Protein AF-A0A2U3N1U0-F1 (afdb_monomer_lite)

Secondary structure (DSSP, 8-state):
--------------------------PPPTTTEEEEEEEEE-TTS-EEEEEEEEEE-STTEEEEPTT-S-HHHHHHHHHHHHHTT-EE-TTSS--EEETTSSS---EE-HHHHHHT--TTPPPEEEEETTEEEEEEE-TT--EEEEEEEEEE-TTS-EEEEEEEEEEEETTEEEE-TT---THHHHHHHHH-TT---HHHHHSS--EEETT-S---------

Structure (mmCIF, N/CA/C/O backbone):
data_AF-A0A2U3N1U0-F1
#
_entry.id   AF-A0A2U3N1U0-F1
#
loop_
_atom_site.group_PDB
_atom_site.id
_atom_site.type_symbol
_atom_site.label_atom_id
_atom_site.label_alt_id
_atom_site.label_comp_id
_atom_site.label_asym_id
_atom_site.label_entity_id
_atom_site.label_seq_id
_atom_site.pdbx_PDB_ins_code
_atom_site.Cartn_x
_atom_site.Cartn_y
_atom_site.Cartn_z
_atom_site.occupancy
_atom_site.B_iso_or_equiv
_atom_site.auth_seq_id
_atom_site.auth_comp_id
_atom_site.auth_asym_id
_atom_site.auth_atom_id
_atom_site.pdbx_PDB_model_num
ATOM 1 N N . MET A 1 1 ? 33.372 69.839 -21.873 1.00 40.06 1 MET A N 1
ATOM 2 C CA . MET A 1 1 ? 31.932 69.514 -21.781 1.00 40.06 1 MET A CA 1
ATOM 3 C C . MET A 1 1 ? 31.771 68.039 -22.121 1.00 40.06 1 MET A C 1
ATOM 5 O O . MET A 1 1 ? 32.012 67.670 -23.260 1.00 40.06 1 MET A O 1
ATOM 9 N N . LYS A 1 2 ? 31.517 67.179 -21.126 1.00 39.03 2 LYS A N 1
ATOM 10 C CA . LYS A 1 2 ? 31.272 65.741 -21.329 1.00 39.03 2 LYS A CA 1
ATOM 11 C C . LYS A 1 2 ? 29.761 65.518 -21.275 1.00 39.03 2 LYS A C 1
ATOM 13 O O . LYS A 1 2 ? 29.158 65.777 -20.239 1.00 39.03 2 LYS A O 1
ATOM 18 N N . ASN A 1 3 ? 29.175 65.079 -22.386 1.00 40.97 3 ASN A N 1
ATOM 19 C CA . ASN A 1 3 ? 27.763 64.714 -22.460 1.00 40.97 3 ASN A CA 1
ATOM 20 C C . ASN A 1 3 ? 27.561 63.357 -21.781 1.00 40.97 3 ASN A C 1
ATOM 22 O O . ASN A 1 3 ? 28.141 62.354 -22.192 1.00 40.97 3 ASN A O 1
ATOM 26 N N . MET A 1 4 ? 26.752 63.350 -20.726 1.00 41.25 4 MET A N 1
ATOM 27 C CA . MET A 1 4 ? 26.326 62.158 -20.005 1.00 41.25 4 MET A CA 1
ATOM 28 C C . MET A 1 4 ? 25.012 61.683 -20.641 1.00 41.25 4 MET A C 1
ATOM 30 O O . MET A 1 4 ? 23.983 62.336 -20.494 1.00 41.25 4 MET A O 1
ATOM 34 N N . PHE A 1 5 ? 25.049 60.581 -21.392 1.00 43.03 5 PHE A N 1
ATOM 35 C CA . PHE A 1 5 ? 23.839 59.911 -21.870 1.00 43.03 5 PHE A CA 1
ATOM 36 C C . PHE A 1 5 ? 23.308 59.011 -20.751 1.00 43.03 5 PHE A C 1
ATOM 38 O O . PHE A 1 5 ? 23.911 57.990 -20.428 1.00 43.03 5 PHE A O 1
ATOM 45 N N . PHE A 1 6 ? 22.186 59.401 -20.149 1.00 41.59 6 PHE A N 1
ATOM 46 C CA . PHE A 1 6 ? 21.393 58.533 -19.283 1.00 41.59 6 PHE A CA 1
ATOM 47 C C . PHE A 1 6 ? 20.443 57.714 -20.161 1.00 41.59 6 PHE A C 1
ATOM 49 O O . PHE A 1 6 ? 19.529 58.263 -20.770 1.00 41.59 6 PHE A O 1
ATOM 56 N N . ILE A 1 7 ? 20.662 56.402 -20.230 1.00 48.31 7 ILE A N 1
ATOM 57 C CA . ILE A 1 7 ? 19.693 55.451 -20.782 1.00 48.31 7 ILE A CA 1
ATOM 58 C C . ILE A 1 7 ? 18.872 54.933 -19.595 1.00 48.31 7 ILE A C 1
ATOM 60 O O . ILE A 1 7 ? 19.462 54.344 -18.686 1.00 48.31 7 ILE A O 1
ATOM 64 N N . PRO A 1 8 ? 17.545 55.141 -19.542 1.00 47.81 8 PRO A N 1
ATOM 65 C CA . PRO A 1 8 ? 16.735 54.538 -18.499 1.00 47.81 8 PRO A CA 1
ATOM 66 C C . PRO A 1 8 ? 16.584 53.041 -18.791 1.00 47.81 8 PRO A C 1
ATOM 68 O O . PRO A 1 8 ? 16.018 52.635 -19.806 1.00 47.81 8 PRO A O 1
ATOM 71 N N . LEU A 1 9 ? 17.114 52.218 -17.889 1.00 43.31 9 LEU A N 1
ATOM 72 C CA . LEU A 1 9 ? 16.912 50.776 -17.877 1.00 43.31 9 LEU A CA 1
ATOM 73 C C . LEU A 1 9 ? 15.473 50.503 -17.407 1.00 43.31 9 LEU A C 1
ATOM 75 O O . LEU A 1 9 ? 15.171 50.598 -16.218 1.00 43.31 9 LEU A O 1
ATOM 79 N N . ILE A 1 10 ? 14.567 50.211 -18.342 1.00 47.94 10 ILE A N 1
ATOM 80 C CA . ILE A 1 10 ? 13.202 49.777 -18.022 1.00 47.94 10 ILE A CA 1
ATOM 81 C C . ILE A 1 10 ? 13.290 48.347 -17.482 1.00 47.94 10 ILE A C 1
ATOM 83 O O . ILE A 1 10 ? 13.467 47.387 -18.230 1.00 47.94 10 ILE A O 1
ATOM 87 N N . LEU A 1 11 ? 13.196 48.218 -16.161 1.00 42.88 11 LEU A N 1
ATOM 88 C CA . LEU A 1 11 ? 13.134 46.942 -15.460 1.00 42.88 11 LEU A CA 1
ATOM 89 C C . LEU A 1 11 ? 11.718 46.357 -15.631 1.00 42.88 11 LEU A C 1
ATOM 91 O O . LEU A 1 11 ? 10.805 46.692 -14.879 1.00 42.88 11 LEU A O 1
ATOM 95 N N . MET A 1 12 ? 11.504 45.511 -16.643 1.00 41.69 12 MET A N 1
ATOM 96 C CA . MET A 1 12 ? 10.283 44.701 -16.731 1.00 41.69 12 MET A CA 1
ATOM 97 C C . MET A 1 12 ? 10.378 43.542 -15.736 1.00 41.69 12 MET A C 1
ATOM 99 O O . MET A 1 12 ? 11.021 42.527 -15.999 1.00 41.69 12 MET A O 1
ATOM 103 N N . ILE A 1 13 ? 9.734 43.697 -14.582 1.00 45.19 13 ILE A N 1
ATOM 104 C CA . ILE A 1 13 ? 9.535 42.614 -13.619 1.00 45.19 13 ILE A CA 1
ATOM 105 C C . ILE A 1 13 ? 8.340 41.791 -14.113 1.00 45.19 13 ILE A C 1
ATOM 107 O O . ILE A 1 13 ? 7.190 42.122 -13.839 1.00 45.19 13 ILE A O 1
ATOM 111 N N . TYR A 1 14 ? 8.604 40.727 -14.872 1.00 42.78 14 TYR A N 1
ATOM 112 C CA . TYR A 1 14 ? 7.594 39.708 -15.150 1.00 42.78 14 TYR A CA 1
ATOM 113 C C . TYR A 1 14 ? 7.455 38.819 -13.914 1.00 42.78 14 TYR A C 1
ATOM 115 O O . TYR A 1 14 ? 8.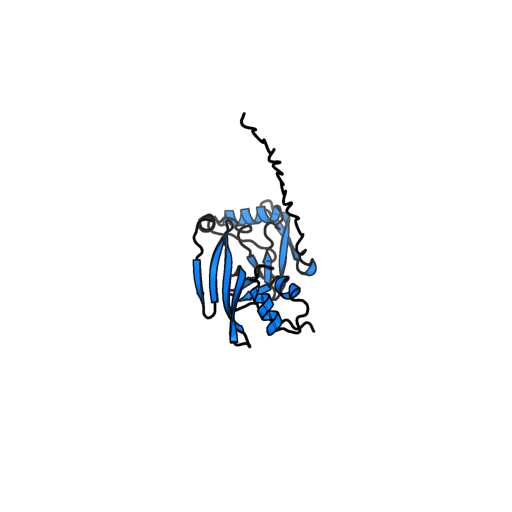226 37.883 -13.713 1.00 42.78 14 TYR A O 1
ATOM 123 N N . THR A 1 15 ? 6.473 39.105 -13.062 1.00 44.47 15 THR A N 1
ATOM 124 C CA . THR A 1 15 ? 6.011 38.134 -12.068 1.00 44.47 15 THR A CA 1
ATOM 125 C C . THR A 1 15 ? 5.155 37.101 -12.786 1.00 44.47 15 THR A C 1
ATOM 127 O O . THR A 1 15 ? 3.954 37.292 -12.968 1.00 44.47 15 THR A O 1
ATOM 130 N N . THR A 1 16 ? 5.763 36.003 -13.222 1.00 46.84 16 THR A N 1
ATOM 131 C CA . THR A 1 16 ? 5.007 34.807 -13.590 1.00 46.84 16 THR A CA 1
ATOM 132 C C . THR A 1 16 ? 4.502 34.170 -12.301 1.00 46.84 16 THR A C 1
ATOM 134 O O . THR A 1 16 ? 5.207 33.391 -11.661 1.00 46.84 16 THR A O 1
ATOM 137 N N . THR A 1 17 ? 3.294 34.530 -11.875 1.00 45.78 17 THR A N 1
ATOM 138 C CA . THR A 1 17 ? 2.556 33.736 -10.895 1.00 45.78 17 THR A CA 1
ATOM 139 C C . THR A 1 17 ? 2.165 32.435 -11.583 1.00 45.78 17 THR A C 1
ATOM 141 O O . THR A 1 17 ? 1.194 32.383 -12.336 1.00 45.78 17 THR A O 1
ATOM 144 N N . THR A 1 18 ? 2.957 31.386 -11.381 1.00 36.38 18 THR A N 1
ATOM 145 C CA . THR A 1 18 ? 2.571 30.026 -11.742 1.00 36.38 18 THR A CA 1
ATOM 146 C C . THR A 1 18 ? 1.404 29.624 -10.848 1.00 36.38 18 THR A C 1
ATOM 148 O O . THR A 1 18 ? 1.575 29.260 -9.687 1.00 36.38 18 THR A O 1
ATOM 151 N N . HIS A 1 19 ? 0.187 29.742 -11.370 1.00 34.84 19 HIS A N 1
ATOM 152 C CA . HIS A 1 19 ? -0.965 29.095 -10.764 1.00 34.84 19 HIS A CA 1
ATOM 153 C C . HIS A 1 19 ? -0.819 27.594 -11.002 1.00 34.84 19 HIS A C 1
ATOM 155 O O . HIS A 1 19 ? -0.817 27.141 -12.145 1.00 34.84 19 HIS A O 1
ATOM 161 N N . ALA A 1 20 ? -0.644 26.831 -9.923 1.00 33.19 20 ALA A N 1
ATOM 162 C CA . ALA A 1 20 ? -0.855 25.396 -9.972 1.00 33.19 20 ALA A CA 1
ATOM 163 C C . ALA A 1 20 ? -2.340 25.182 -10.284 1.00 33.19 20 ALA A C 1
ATOM 165 O O . ALA A 1 20 ? -3.207 25.551 -9.493 1.00 33.19 20 ALA A O 1
ATOM 166 N N . ILE A 1 21 ? -2.629 24.686 -11.482 1.00 36.06 21 ILE A N 1
ATOM 167 C CA . ILE A 1 21 ? -3.952 24.179 -11.821 1.00 36.06 21 ILE A CA 1
ATOM 168 C C . ILE A 1 21 ? -4.000 22.780 -11.218 1.00 36.06 21 ILE A C 1
ATOM 170 O O . ILE A 1 21 ? -3.218 21.917 -11.615 1.00 36.06 21 ILE A O 1
ATOM 174 N N . ASP A 1 22 ? -4.885 22.571 -10.245 1.00 31.09 22 ASP A N 1
ATOM 175 C CA . ASP A 1 22 ? -5.222 21.232 -9.768 1.00 31.09 22 ASP A CA 1
ATOM 176 C C . ASP A 1 22 ? -5.957 20.502 -10.901 1.00 31.09 22 ASP A C 1
ATOM 178 O O . ASP A 1 22 ? -7.186 20.534 -11.004 1.00 31.09 22 ASP A O 1
ATOM 182 N N . GLU A 1 23 ? -5.208 19.864 -11.802 1.00 31.08 23 GLU A N 1
ATOM 183 C CA . GLU A 1 23 ? -5.792 18.856 -12.677 1.00 31.08 23 GLU A CA 1
ATOM 184 C C . GLU A 1 23 ? -6.311 17.731 -11.788 1.00 31.08 23 GLU A C 1
ATOM 186 O O . GLU A 1 23 ? -5.562 17.046 -11.088 1.00 31.08 23 GLU A O 1
ATOM 191 N N . SER A 1 24 ? -7.630 17.557 -11.790 1.00 33.88 24 SER A N 1
ATOM 192 C CA . SER A 1 24 ? -8.299 16.467 -11.093 1.00 33.88 24 SER A CA 1
ATOM 193 C C . SER A 1 24 ? -7.972 15.169 -11.835 1.00 33.88 24 SER A C 1
ATOM 195 O O . SER A 1 24 ? -8.719 14.707 -12.695 1.00 33.88 24 SER A O 1
ATOM 197 N N . LEU A 1 25 ? -6.801 14.601 -11.559 1.00 37.56 25 LEU A N 1
ATOM 198 C CA . LEU A 1 25 ? -6.369 13.350 -12.162 1.00 37.56 25 LEU A CA 1
ATOM 199 C C . LEU A 1 25 ? -7.203 12.199 -11.589 1.00 37.56 25 LEU A C 1
ATOM 201 O O . LEU A 1 25 ? -7.120 11.884 -10.407 1.00 37.56 25 LEU A O 1
ATOM 205 N N . MET A 1 26 ? -8.002 11.600 -12.477 1.00 41.34 26 MET A N 1
ATOM 206 C CA . MET A 1 26 ? -8.746 10.346 -12.327 1.00 41.34 26 MET A CA 1
ATOM 207 C C . MET A 1 26 ? -9.567 10.210 -11.034 1.00 41.34 26 MET A C 1
ATOM 209 O O . MET A 1 26 ? -9.093 9.749 -9.997 1.00 41.34 26 MET A O 1
ATOM 213 N N . GLN A 1 27 ? -10.872 10.485 -11.137 1.00 44.31 27 GLN A N 1
ATOM 214 C CA . GLN A 1 27 ? -11.828 9.873 -10.217 1.00 44.31 27 GLN A CA 1
ATOM 215 C C . GLN A 1 27 ? -11.671 8.356 -10.321 1.00 44.31 27 GLN A C 1
ATOM 217 O O . GLN A 1 27 ? -11.798 7.785 -11.405 1.00 44.31 27 GLN A O 1
ATOM 222 N N . ILE A 1 28 ? -11.361 7.716 -9.194 1.00 53.97 28 ILE A N 1
ATOM 223 C CA . ILE A 1 28 ? -11.395 6.262 -9.092 1.00 53.97 28 ILE A CA 1
ATOM 224 C C . ILE A 1 28 ? -12.799 5.832 -9.529 1.00 53.97 28 ILE A C 1
ATOM 226 O O . ILE A 1 28 ? -13.762 6.289 -8.913 1.00 53.97 28 ILE A O 1
ATOM 230 N N . PRO A 1 29 ? -12.927 4.986 -10.562 1.00 56.69 29 PRO A N 1
ATOM 231 C CA . PRO A 1 29 ? -14.219 4.490 -11.004 1.00 56.69 29 PRO A CA 1
ATOM 232 C C . PRO A 1 29 ? -15.039 3.958 -9.821 1.00 56.69 29 PRO A C 1
ATOM 234 O O . PRO A 1 29 ? -14.542 3.144 -9.039 1.00 56.69 29 PRO A O 1
ATOM 237 N N . ASP A 1 30 ? -16.289 4.407 -9.679 1.00 58.94 30 ASP A N 1
ATOM 238 C CA . ASP A 1 30 ? -17.141 4.053 -8.531 1.00 58.94 30 ASP A CA 1
ATOM 239 C C . ASP A 1 30 ? -17.323 2.535 -8.372 1.00 58.94 30 ASP A C 1
ATOM 241 O O . ASP A 1 30 ? -17.502 2.039 -7.265 1.00 58.94 30 ASP A O 1
ATOM 245 N N . ASN A 1 31 ? -17.203 1.773 -9.463 1.00 61.34 31 ASN A N 1
ATOM 246 C CA . ASN A 1 31 ? -17.260 0.310 -9.458 1.00 61.34 31 ASN A CA 1
ATOM 247 C C . ASN A 1 31 ? -16.054 -0.366 -8.774 1.00 61.34 31 ASN A C 1
ATOM 249 O O . ASN A 1 31 ? -16.143 -1.539 -8.410 1.00 61.34 31 ASN A O 1
ATOM 253 N N . LEU A 1 32 ? -14.935 0.341 -8.599 1.00 73.19 32 LEU A N 1
ATOM 254 C CA . LEU A 1 32 ? -13.764 -0.143 -7.864 1.00 73.19 32 LEU A CA 1
ATOM 255 C C . LEU A 1 32 ? -13.833 0.221 -6.383 1.00 73.19 32 LEU A C 1
ATOM 257 O O . LEU A 1 32 ? -13.178 -0.432 -5.570 1.00 73.19 32 LEU A O 1
ATOM 261 N N . LYS A 1 33 ? -14.620 1.235 -6.016 1.00 82.56 33 LYS A N 1
ATOM 262 C CA . LYS A 1 33 ? -14.778 1.679 -4.634 1.00 82.56 33 LYS A CA 1
ATOM 263 C C . LYS A 1 33 ? -15.886 0.883 -3.950 1.00 82.56 33 LYS A C 1
ATOM 265 O O . LYS A 1 33 ? -17.019 0.819 -4.408 1.00 82.56 33 LYS A O 1
ATOM 270 N N . LEU A 1 34 ? -15.565 0.304 -2.804 1.00 87.00 34 LEU A N 1
ATOM 271 C CA . LEU A 1 34 ? -16.485 -0.496 -2.012 1.00 87.00 34 LEU A CA 1
ATOM 272 C C . LEU A 1 34 ? -16.591 0.084 -0.604 1.00 87.00 34 LEU A C 1
ATOM 274 O O . LEU A 1 34 ? -15.593 0.204 0.105 1.00 87.00 34 LEU A O 1
ATOM 278 N N . GLU A 1 35 ? -17.807 0.431 -0.187 1.00 90.88 35 GLU A N 1
ATOM 279 C CA . GLU A 1 35 ? -18.097 0.776 1.204 1.00 90.88 35 GLU A CA 1
ATOM 280 C C . GLU A 1 35 ? -18.439 -0.494 1.981 1.00 90.88 35 GLU A C 1
ATOM 282 O O . GLU A 1 35 ? -19.375 -1.217 1.632 1.00 90.88 35 GLU A O 1
ATOM 287 N N . LYS A 1 36 ? -17.705 -0.766 3.061 1.00 89.62 36 LYS A N 1
ATOM 288 C CA . LYS A 1 36 ? -18.106 -1.789 4.027 1.00 89.62 36 LYS A CA 1
ATOM 289 C C . LYS A 1 36 ? -18.783 -1.139 5.208 1.00 89.62 36 LYS A C 1
ATOM 291 O O . LYS A 1 36 ? -18.214 -0.260 5.846 1.00 89.62 36 LYS A O 1
ATOM 296 N N . ILE A 1 37 ? -19.979 -1.626 5.512 1.00 90.56 37 ILE A N 1
ATOM 297 C CA . ILE A 1 37 ? -20.805 -1.173 6.623 1.00 90.56 37 ILE A CA 1
ATOM 298 C C . ILE A 1 37 ? -20.952 -2.323 7.618 1.00 90.56 37 ILE A C 1
ATOM 300 O O . ILE A 1 37 ? -21.333 -3.434 7.244 1.00 90.56 37 ILE A O 1
ATOM 304 N N . ALA A 1 38 ? -20.720 -2.049 8.898 1.00 89.44 38 ALA A N 1
ATOM 305 C CA . ALA A 1 38 ? -20.990 -2.988 9.979 1.00 89.44 38 ALA A CA 1
ATOM 306 C C . ALA A 1 38 ? -21.825 -2.327 11.079 1.00 89.44 38 ALA A C 1
ATOM 308 O O . ALA A 1 38 ? -21.728 -1.128 11.322 1.00 89.44 38 ALA A O 1
ATOM 309 N N . ILE A 1 39 ? -22.649 -3.125 11.758 1.00 91.62 39 ILE A N 1
ATOM 310 C CA . ILE A 1 39 ? -23.356 -2.704 12.968 1.00 91.62 39 ILE A CA 1
ATOM 311 C C . ILE A 1 39 ? -22.682 -3.403 14.141 1.00 91.62 39 ILE A C 1
ATOM 313 O O . ILE A 1 39 ? -22.728 -4.630 14.253 1.00 91.62 39 ILE A O 1
ATOM 317 N N . ILE A 1 40 ? -22.046 -2.618 14.998 1.00 88.62 40 ILE A N 1
ATOM 318 C CA . ILE A 1 40 ? -21.314 -3.083 16.176 1.00 88.62 40 ILE A CA 1
ATOM 319 C C . ILE A 1 40 ? -22.050 -2.668 17.448 1.00 88.62 40 ILE A C 1
ATOM 321 O O . ILE A 1 40 ? -22.870 -1.753 17.424 1.00 88.62 40 ILE A O 1
ATOM 325 N N . LYS A 1 41 ? -21.758 -3.327 18.572 1.00 88.19 41 LYS A N 1
ATOM 326 C CA . LYS A 1 41 ? -22.171 -2.836 19.891 1.00 88.19 41 LYS A CA 1
ATOM 327 C C . LYS A 1 41 ? -21.033 -2.032 20.508 1.00 88.19 41 LYS A C 1
ATOM 329 O O . LYS A 1 41 ? -19.904 -2.521 20.554 1.00 88.19 41 LYS A O 1
ATOM 334 N N . ASN A 1 42 ? -21.321 -0.821 20.970 1.00 82.25 42 ASN A N 1
ATOM 335 C CA . ASN A 1 42 ? -20.358 -0.034 21.736 1.00 82.25 42 ASN A CA 1
ATOM 336 C C . ASN A 1 42 ? -20.260 -0.546 23.190 1.00 82.25 42 ASN A C 1
ATOM 338 O O . ASN A 1 42 ? -20.955 -1.483 23.589 1.00 82.25 42 ASN A O 1
ATOM 342 N N . LYS A 1 43 ? -19.403 0.085 24.000 1.00 78.69 43 LYS A N 1
ATOM 343 C CA . LYS A 1 43 ? -19.219 -0.264 25.422 1.00 78.69 43 LYS A CA 1
ATOM 344 C C . LYS A 1 43 ? -20.480 -0.110 26.277 1.00 78.69 43 LYS A C 1
ATOM 346 O O . LYS A 1 43 ? -20.585 -0.771 27.303 1.00 78.69 43 LYS A O 1
ATOM 351 N N . ASN A 1 44 ? -21.434 0.708 25.838 1.00 84.69 44 ASN A N 1
ATOM 352 C CA . ASN A 1 44 ? -22.721 0.914 26.502 1.00 84.69 44 ASN A CA 1
ATOM 353 C C . ASN A 1 44 ? -23.790 -0.084 26.013 1.00 84.69 44 ASN A C 1
ATOM 355 O O . ASN A 1 44 ? -24.939 -0.019 26.436 1.00 84.69 44 ASN A O 1
ATOM 359 N N . GLY A 1 45 ? -23.435 -1.006 25.109 1.00 87.25 45 GLY A N 1
ATOM 360 C CA . GLY A 1 45 ? -24.349 -1.988 24.526 1.00 87.25 45 GLY A CA 1
ATOM 361 C C . GLY A 1 45 ? -25.205 -1.462 23.368 1.00 87.25 45 GLY A C 1
ATOM 362 O O . GLY A 1 45 ? -25.990 -2.228 22.802 1.00 87.25 45 GLY A O 1
ATOM 363 N N . GLU A 1 46 ? -25.041 -0.198 22.977 1.00 90.19 46 GLU A N 1
ATOM 364 C CA . GLU A 1 46 ? -25.800 0.437 21.899 1.00 90.19 46 GLU A CA 1
ATOM 365 C C . GLU A 1 46 ? -25.298 -0.032 20.534 1.00 90.19 46 GLU A C 1
ATOM 367 O O . GLU A 1 46 ? -24.096 -0.216 20.322 1.00 90.19 46 GLU A O 1
ATOM 372 N N . LYS A 1 47 ? -26.225 -0.203 19.587 1.00 92.25 47 LYS A N 1
ATOM 373 C CA . LYS A 1 47 ? -25.889 -0.538 18.203 1.00 92.25 47 LYS A CA 1
ATOM 374 C C . LYS A 1 47 ? -25.421 0.716 17.474 1.00 92.25 47 LYS A C 1
ATOM 376 O O . LYS A 1 47 ? -26.182 1.667 17.339 1.00 92.25 47 LYS A O 1
ATOM 381 N N . VAL A 1 48 ? -24.204 0.677 16.953 1.00 91.00 48 VAL A N 1
ATOM 382 C CA . VAL A 1 48 ? -23.595 1.766 16.192 1.00 91.00 48 VAL A CA 1
ATOM 383 C C . VAL A 1 48 ? -23.256 1.257 14.799 1.00 91.00 48 VAL A C 1
ATOM 385 O O . VAL A 1 48 ? -22.688 0.173 14.646 1.00 91.00 48 VAL A O 1
ATOM 388 N N . LYS A 1 49 ? -23.631 2.028 13.778 1.00 91.81 49 LYS A N 1
ATOM 389 C CA . LYS A 1 49 ? -23.245 1.770 12.392 1.00 91.81 49 LYS A CA 1
ATOM 390 C C . LYS A 1 49 ? -21.859 2.366 12.167 1.00 91.81 49 LYS A C 1
ATOM 392 O O . LYS A 1 49 ? -21.643 3.533 12.463 1.00 91.81 49 LYS A O 1
ATOM 397 N N . ILE A 1 50 ? -20.950 1.564 11.640 1.00 91.12 50 ILE A N 1
ATOM 398 C CA . ILE A 1 50 ? -19.615 1.988 11.230 1.00 91.12 50 ILE A CA 1
ATOM 399 C C . ILE A 1 50 ? -19.452 1.733 9.737 1.00 91.12 50 ILE A C 1
ATOM 401 O O . ILE A 1 50 ? -20.001 0.758 9.215 1.00 91.12 50 ILE A O 1
ATOM 405 N N . SER A 1 51 ? -18.694 2.587 9.060 1.00 90.81 51 SER A N 1
ATOM 406 C CA . SER A 1 51 ? -18.300 2.379 7.670 1.00 90.81 51 SER A CA 1
ATOM 407 C C . SER A 1 51 ? -16.850 2.746 7.383 1.00 90.81 51 SER A C 1
ATOM 409 O O . SER A 1 51 ? -16.221 3.501 8.135 1.00 90.81 51 SER A O 1
ATOM 411 N N . GLN A 1 52 ? -16.326 2.147 6.314 1.00 91.12 52 GLN A N 1
ATOM 412 C CA . GLN A 1 52 ? -14.987 2.350 5.761 1.00 91.12 52 GLN A CA 1
ATOM 413 C C . GLN A 1 52 ? -15.025 2.113 4.248 1.00 91.12 52 GLN A C 1
ATOM 415 O O . GLN A 1 52 ? -15.773 1.243 3.786 1.00 91.12 52 GLN A O 1
ATOM 420 N N . PHE A 1 53 ? -14.195 2.825 3.484 1.00 89.31 53 PHE A N 1
ATOM 421 C CA . PHE A 1 53 ? -14.075 2.607 2.045 1.00 89.31 53 PHE A CA 1
ATOM 422 C C . PHE A 1 53 ? -12.804 1.845 1.677 1.00 89.31 53 PHE A C 1
ATOM 424 O O . PHE A 1 53 ? -11.733 2.009 2.267 1.00 89.31 53 PHE A O 1
ATOM 431 N N . PHE A 1 54 ? -12.937 1.025 0.643 1.00 88.38 54 PHE A N 1
ATOM 432 C CA . PHE A 1 54 ? -11.876 0.200 0.101 1.00 88.38 54 PHE A CA 1
ATOM 433 C C . PHE A 1 54 ? -11.861 0.272 -1.421 1.00 88.38 54 PHE A C 1
ATOM 435 O O . PHE A 1 54 ? -12.886 0.547 -2.040 1.00 88.38 54 PHE A O 1
ATOM 442 N N . LEU A 1 55 ? -10.717 -0.038 -2.020 1.00 86.56 55 LEU A N 1
ATOM 443 C CA . LEU A 1 55 ? -10.616 -0.375 -3.433 1.00 86.56 55 LEU A CA 1
ATOM 444 C C . LEU A 1 55 ? -10.630 -1.890 -3.590 1.00 86.56 55 LEU A C 1
ATOM 446 O O . LEU A 1 55 ? -9.884 -2.596 -2.908 1.00 86.56 55 LEU A O 1
ATOM 450 N N . ASN A 1 56 ? -11.484 -2.395 -4.473 1.00 83.38 56 ASN A N 1
ATOM 451 C CA . ASN A 1 56 ? -11.489 -3.798 -4.845 1.00 83.38 56 ASN A CA 1
ATOM 452 C C . ASN A 1 56 ? -10.311 -4.083 -5.777 1.00 83.38 56 ASN A C 1
ATOM 454 O O . ASN A 1 56 ? -10.282 -3.614 -6.912 1.00 83.38 56 ASN A O 1
ATOM 458 N N . MET A 1 57 ? -9.353 -4.870 -5.290 1.00 76.94 57 MET A N 1
ATOM 459 C CA . MET A 1 57 ? -8.140 -5.220 -6.031 1.00 76.94 57 MET A CA 1
ATOM 460 C C . MET A 1 57 ? -8.289 -6.538 -6.808 1.00 76.94 57 MET A C 1
ATOM 462 O O . MET A 1 57 ? -7.327 -7.009 -7.412 1.00 76.94 57 MET A O 1
ATOM 466 N N . GLY A 1 58 ? -9.478 -7.154 -6.787 1.00 76.81 58 GLY A N 1
ATOM 467 C CA . GLY A 1 58 ? -9.700 -8.507 -7.292 1.00 76.81 58 GLY A CA 1
ATOM 468 C C . GLY A 1 58 ? -9.200 -9.580 -6.320 1.00 76.81 58 GLY A C 1
ATOM 469 O O . GLY A 1 58 ? -8.719 -9.280 -5.230 1.00 76.81 58 GLY A O 1
ATOM 470 N N . ASN A 1 59 ? -9.356 -10.858 -6.685 1.00 81.88 59 ASN A N 1
ATOM 471 C CA . ASN A 1 59 ? -8.885 -12.013 -5.899 1.00 81.88 59 ASN A CA 1
ATOM 472 C C . ASN A 1 59 ? -9.288 -11.988 -4.412 1.00 81.88 59 ASN A C 1
ATOM 474 O O . ASN A 1 59 ? -8.542 -12.452 -3.551 1.00 81.88 59 ASN A O 1
ATOM 478 N N . ASN A 1 60 ? -10.469 -11.436 -4.107 1.00 85.00 60 ASN A N 1
ATOM 479 C CA . ASN A 1 60 ? -10.958 -11.264 -2.739 1.00 85.00 60 ASN A CA 1
ATOM 480 C C . ASN A 1 60 ? -9.985 -10.454 -1.847 1.00 85.00 60 ASN A C 1
ATOM 482 O O . ASN A 1 60 ? -9.856 -10.721 -0.652 1.00 85.00 60 ASN A O 1
ATOM 486 N N . GLN A 1 61 ? -9.287 -9.473 -2.425 1.00 85.00 61 GLN A N 1
ATOM 487 C CA . GLN A 1 61 ? -8.412 -8.531 -1.731 1.00 85.00 61 GLN A CA 1
ATOM 488 C C . GLN A 1 61 ? -8.974 -7.115 -1.837 1.00 85.00 61 GLN A C 1
ATOM 490 O O . GLN A 1 61 ? -9.385 -6.671 -2.910 1.00 85.00 61 GLN A O 1
ATOM 495 N N . LEU A 1 62 ? -8.963 -6.390 -0.723 1.00 87.56 62 LEU A N 1
ATOM 496 C CA . LEU A 1 62 ? -9.416 -5.006 -0.668 1.00 87.56 62 LEU A CA 1
ATOM 497 C C . LEU A 1 62 ? -8.325 -4.111 -0.094 1.00 87.56 62 LEU A C 1
ATOM 499 O O . LEU A 1 62 ? -7.770 -4.421 0.957 1.00 87.56 62 LEU A O 1
ATOM 503 N N . LEU A 1 63 ? -8.056 -2.989 -0.753 1.00 86.69 63 LEU A N 1
ATOM 504 C CA . LEU A 1 63 ? -7.115 -1.973 -0.296 1.00 86.69 63 LEU A CA 1
ATOM 505 C C . LEU A 1 63 ? -7.863 -0.894 0.489 1.00 86.69 63 LEU A C 1
ATOM 507 O O . LEU A 1 63 ? -8.755 -0.247 -0.049 1.00 86.69 63 LEU A O 1
ATOM 511 N N . TYR A 1 64 ? -7.513 -0.690 1.755 1.00 86.88 64 TYR A N 1
ATOM 512 C CA . TYR A 1 64 ? -8.099 0.362 2.583 1.00 86.88 64 TYR A CA 1
ATOM 513 C C . TYR A 1 64 ? -7.740 1.751 2.050 1.00 86.88 64 TYR A C 1
ATOM 515 O O . TYR A 1 64 ? -6.565 2.055 1.832 1.00 86.88 64 TYR A O 1
ATOM 523 N N . ILE A 1 65 ? -8.754 2.602 1.888 1.00 83.56 65 ILE A N 1
ATOM 524 C CA . ILE A 1 65 ? -8.565 4.014 1.557 1.00 83.56 65 ILE A CA 1
ATOM 525 C C . ILE A 1 65 ? -8.323 4.764 2.866 1.00 83.56 65 ILE A C 1
ATOM 527 O O . ILE A 1 65 ? -9.180 4.759 3.753 1.00 83.56 65 ILE A O 1
ATOM 531 N N . ARG A 1 66 ? -7.162 5.408 3.002 1.00 80.00 66 ARG A N 1
ATOM 532 C CA . ARG A 1 66 ? -6.820 6.175 4.206 1.00 80.00 66 ARG A CA 1
ATOM 533 C C . ARG A 1 66 ? -7.867 7.253 4.487 1.00 80.00 66 ARG A C 1
ATOM 535 O O . ARG A 1 66 ? -8.461 7.799 3.563 1.00 80.00 66 ARG A O 1
ATOM 542 N N . ASP A 1 67 ? -8.100 7.520 5.771 1.00 81.62 67 ASP A N 1
ATOM 543 C CA . ASP A 1 67 ? -9.027 8.554 6.251 1.00 81.62 67 ASP A CA 1
ATOM 544 C C . ASP A 1 67 ? -10.483 8.371 5.780 1.00 81.62 67 ASP A C 1
ATOM 546 O O . ASP A 1 67 ? -11.312 9.266 5.905 1.00 81.62 67 ASP A O 1
ATOM 550 N N . SER A 1 68 ? -10.825 7.179 5.280 1.00 87.00 68 SER A N 1
ATOM 551 C CA . SER A 1 68 ? -12.168 6.854 4.792 1.00 87.00 68 SER A CA 1
ATOM 552 C C . SER A 1 68 ? -13.086 6.254 5.861 1.00 87.00 68 SER A C 1
ATOM 554 O O . SER A 1 68 ? -14.253 5.961 5.599 1.00 87.00 68 SER A O 1
ATOM 556 N N . SER A 1 69 ? -12.548 6.028 7.060 1.00 88.81 69 SER A N 1
ATOM 557 C CA . SER A 1 69 ? -13.288 5.477 8.189 1.00 88.81 69 SER A CA 1
ATOM 558 C C . SER A 1 69 ? -14.240 6.512 8.785 1.00 88.81 69 SER A C 1
ATOM 560 O O . SER A 1 69 ? -13.833 7.626 9.106 1.00 88.81 69 SER A O 1
ATOM 562 N N . SER A 1 70 ? -15.487 6.108 9.025 1.00 90.25 70 SER A N 1
ATOM 563 C CA . SER A 1 70 ? -16.435 6.869 9.850 1.00 90.25 70 SER A CA 1
ATOM 564 C C . SER A 1 70 ? -15.852 7.196 11.243 1.00 90.25 70 SER A C 1
ATOM 566 O O . SER A 1 70 ? -15.069 6.400 11.784 1.00 90.25 70 SER A O 1
ATOM 568 N N . PRO A 1 71 ? -16.241 8.321 11.872 1.00 90.75 71 PRO A N 1
ATOM 569 C CA . PRO A 1 71 ? -15.794 8.675 13.223 1.00 90.75 71 PRO A CA 1
ATOM 570 C C . PRO A 1 71 ? -16.046 7.567 14.256 1.00 90.75 71 PRO A C 1
ATOM 572 O O . PRO A 1 71 ? -15.211 7.297 15.124 1.00 90.75 71 PRO A O 1
ATOM 575 N N . GLU A 1 72 ? -17.175 6.874 14.133 1.00 91.06 72 GLU A N 1
ATOM 576 C CA . GLU A 1 72 ? -17.565 5.756 14.984 1.00 91.06 72 GLU A CA 1
ATOM 577 C C . GLU A 1 72 ? -16.626 4.557 14.810 1.00 91.06 72 GLU A C 1
ATOM 579 O O . GLU A 1 72 ? -16.250 3.927 15.804 1.00 91.06 72 GLU A O 1
ATOM 584 N N . ALA A 1 73 ? -16.200 4.265 13.573 1.00 89.56 73 ALA A N 1
ATOM 585 C CA . ALA A 1 73 ? -15.202 3.233 13.301 1.00 89.56 73 ALA A CA 1
ATOM 586 C C . ALA A 1 73 ? -13.874 3.566 13.987 1.00 89.56 73 ALA A C 1
ATOM 588 O O . ALA A 1 73 ? -13.324 2.721 14.695 1.00 89.56 73 ALA A O 1
ATOM 589 N N . LEU A 1 74 ? -13.379 4.798 13.824 1.00 89.75 74 LEU A N 1
ATOM 590 C CA . LEU A 1 74 ? -12.117 5.243 14.422 1.00 89.75 74 LEU A CA 1
ATOM 591 C C . LEU A 1 74 ? -12.151 5.120 15.947 1.00 89.75 74 LEU A C 1
ATOM 593 O O . LEU A 1 74 ? -11.254 4.515 16.538 1.00 89.75 74 LEU A O 1
ATOM 597 N N . LYS A 1 75 ? -13.226 5.605 16.578 1.00 90.31 75 LYS A N 1
ATOM 598 C CA . LYS A 1 75 ? -13.420 5.493 18.028 1.00 90.31 75 LYS A CA 1
ATOM 599 C C . LYS A 1 75 ? -13.428 4.033 18.484 1.00 90.31 75 LYS A C 1
ATOM 601 O O . LYS A 1 75 ? -12.739 3.683 19.441 1.00 90.31 75 LYS A O 1
ATOM 606 N N . HIS A 1 76 ? -14.166 3.170 17.789 1.00 89.56 76 HIS A N 1
ATOM 607 C CA . HIS A 1 76 ? -14.231 1.750 18.122 1.00 89.56 76 HIS A CA 1
ATOM 608 C C . HIS A 1 76 ? -12.869 1.050 17.991 1.00 89.56 76 HIS A C 1
ATOM 610 O O . HIS A 1 76 ? -12.464 0.305 18.886 1.00 89.56 76 HIS A O 1
ATOM 616 N N . ILE A 1 77 ? -12.133 1.316 16.910 1.00 89.88 77 ILE A N 1
ATOM 617 C CA . ILE A 1 77 ? -10.794 0.759 16.680 1.00 89.88 77 ILE A CA 1
ATOM 618 C C . ILE A 1 77 ? -9.834 1.221 17.773 1.00 89.88 77 ILE A C 1
ATOM 620 O O . ILE A 1 77 ? -9.111 0.403 18.342 1.00 89.88 77 ILE A O 1
ATOM 624 N N . GLU A 1 78 ? -9.842 2.510 18.113 1.00 90.50 78 GLU A N 1
ATOM 625 C CA . GLU A 1 78 ? -9.021 3.031 19.200 1.00 90.50 78 GLU A CA 1
ATOM 626 C C . GLU A 1 78 ? -9.309 2.341 20.528 1.00 90.50 78 GLU A C 1
ATOM 628 O O . GLU A 1 78 ? -8.375 2.006 21.256 1.00 90.50 78 GLU A O 1
ATOM 633 N N . GLU A 1 79 ? -10.579 2.128 20.862 1.00 90.44 79 GLU A N 1
ATOM 634 C CA . GLU A 1 79 ? -10.970 1.436 22.086 1.00 90.44 79 GLU A CA 1
ATOM 635 C C . GLU A 1 79 ? -10.446 -0.003 22.115 1.00 90.44 79 GLU A C 1
ATOM 637 O O . GLU A 1 79 ? -9.876 -0.420 23.130 1.00 90.44 79 GLU A O 1
ATOM 642 N N . ILE A 1 80 ? -10.576 -0.738 21.005 1.00 90.88 80 ILE A N 1
ATOM 643 C CA . ILE A 1 80 ? -10.045 -2.101 20.874 1.00 90.88 80 ILE A CA 1
ATOM 644 C C . ILE A 1 80 ? -8.523 -2.097 21.009 1.00 90.88 80 ILE A C 1
ATOM 646 O O . ILE A 1 80 ? -7.980 -2.865 21.805 1.00 90.88 80 ILE A O 1
ATOM 650 N N . CYS A 1 81 ? -7.812 -1.232 20.289 1.00 90.94 81 CYS A N 1
ATOM 651 C CA . CYS A 1 81 ? -6.353 -1.200 20.358 1.00 90.94 81 CYS A CA 1
ATOM 652 C C . CYS A 1 81 ? -5.855 -0.776 21.744 1.00 90.94 81 CYS A C 1
ATOM 654 O O . CYS A 1 81 ? -4.941 -1.406 22.277 1.00 90.94 81 CYS A O 1
ATOM 656 N N . LYS A 1 82 ? -6.504 0.206 22.387 1.00 90.75 82 LYS A N 1
ATOM 657 C CA . LYS A 1 82 ? -6.201 0.613 23.769 1.00 90.75 82 LYS A CA 1
ATOM 658 C C . LYS A 1 82 ? -6.382 -0.549 24.747 1.00 90.75 82 LYS A C 1
ATOM 660 O O . LYS A 1 82 ? -5.517 -0.737 25.598 1.00 90.75 82 LYS A O 1
ATOM 665 N N . SER A 1 83 ? -7.429 -1.366 24.592 1.00 91.06 83 SER A N 1
ATOM 666 C CA . SER A 1 83 ? -7.638 -2.562 25.431 1.00 91.06 83 SER A CA 1
ATOM 667 C C . SER A 1 83 ? -6.517 -3.604 25.296 1.00 91.06 83 SER A C 1
ATOM 669 O O . SER A 1 83 ? -6.241 -4.338 26.238 1.00 91.06 83 SER A O 1
ATOM 671 N N . LYS A 1 84 ? -5.814 -3.609 24.156 1.00 90.75 84 LYS A N 1
ATOM 672 C CA . LYS A 1 84 ? -4.634 -4.444 23.884 1.00 90.75 84 LYS A CA 1
ATOM 673 C C . LYS A 1 84 ? -3.305 -3.754 24.237 1.00 90.75 84 LYS A C 1
ATOM 675 O O . LYS A 1 84 ? -2.246 -4.256 23.877 1.00 90.75 84 LYS A O 1
ATOM 680 N N . ASN A 1 85 ? -3.338 -2.585 24.890 1.00 89.12 85 ASN A N 1
ATOM 681 C CA . ASN A 1 85 ? -2.183 -1.703 25.126 1.00 89.12 85 ASN A CA 1
ATOM 682 C C . ASN A 1 85 ? -1.403 -1.333 23.840 1.00 89.12 85 ASN A C 1
ATOM 684 O O . ASN A 1 85 ? -0.193 -1.094 23.850 1.00 89.12 85 ASN A O 1
ATOM 688 N N . GLN A 1 86 ? -2.112 -1.260 22.718 1.00 89.75 86 GLN A N 1
ATOM 689 C CA . GLN A 1 86 ? -1.599 -0.927 21.392 1.00 89.75 86 GLN A CA 1
ATOM 690 C C . GLN A 1 86 ? -2.188 0.409 20.915 1.00 89.75 86 GLN A C 1
ATOM 692 O O . GLN A 1 86 ? -3.147 0.931 21.490 1.00 89.75 86 GLN A O 1
ATOM 697 N N . LYS A 1 87 ? -1.600 0.999 19.873 1.00 86.19 87 LYS A N 1
ATOM 698 C CA . LYS A 1 87 ? -2.171 2.165 19.185 1.00 86.19 87 LYS A CA 1
ATOM 699 C C . LYS A 1 87 ? -2.848 1.714 17.899 1.00 86.19 87 LYS A C 1
ATOM 701 O O . LYS A 1 87 ? -2.358 0.800 17.242 1.00 86.19 87 LYS A O 1
ATOM 706 N N . SER A 1 88 ? -3.958 2.367 17.562 1.00 85.81 88 SER A N 1
ATOM 707 C CA . SER A 1 88 ? -4.516 2.256 16.218 1.00 85.81 88 SER A CA 1
ATOM 708 C C . SER A 1 88 ? -3.488 2.787 15.233 1.00 85.81 88 SER A C 1
ATOM 710 O O . SER A 1 88 ? -2.946 3.876 15.427 1.00 85.81 88 SER A O 1
ATOM 712 N N . ASP A 1 89 ? -3.215 2.008 14.202 1.00 81.75 89 ASP A N 1
ATOM 713 C CA . ASP A 1 89 ? -2.362 2.400 13.091 1.00 81.75 89 ASP A CA 1
ATOM 714 C C . ASP A 1 89 ? -3.154 2.436 11.783 1.00 81.75 89 ASP A C 1
ATOM 716 O O . ASP A 1 89 ? -2.587 2.326 10.704 1.00 81.75 89 ASP A O 1
ATOM 720 N N . ILE A 1 90 ? -4.483 2.541 11.854 1.00 80.75 90 ILE A N 1
ATOM 721 C CA . ILE A 1 90 ? -5.321 2.509 10.655 1.00 80.75 90 ILE A CA 1
ATOM 722 C C . ILE A 1 90 ? -5.041 3.676 9.698 1.00 80.75 90 ILE A C 1
ATOM 724 O O . ILE A 1 90 ? -5.182 3.513 8.496 1.00 80.75 90 ILE A O 1
ATOM 728 N N . ASN A 1 91 ? -4.567 4.814 10.211 1.00 70.81 91 ASN A N 1
ATOM 729 C CA . ASN A 1 91 ? -4.185 5.969 9.391 1.00 70.81 91 ASN A CA 1
ATOM 730 C C . ASN A 1 91 ? -2.713 5.933 8.939 1.00 70.81 91 ASN A C 1
ATOM 732 O O . ASN A 1 91 ? -2.230 6.891 8.343 1.00 70.81 91 ASN A O 1
ATOM 736 N N . TYR A 1 92 ? -1.989 4.851 9.231 1.00 69.69 92 TYR A N 1
ATOM 737 C CA . TYR A 1 92 ? -0.584 4.681 8.876 1.00 69.69 92 TYR A CA 1
ATOM 738 C C . TYR A 1 92 ? -0.460 3.536 7.881 1.00 69.69 92 TYR A C 1
ATOM 740 O O . TYR A 1 92 ? -0.848 2.406 8.184 1.00 69.69 92 TYR A O 1
ATOM 748 N N . GLY A 1 93 ? 0.111 3.803 6.711 1.00 67.19 93 GLY A N 1
ATOM 749 C CA . GLY A 1 93 ? 0.237 2.773 5.690 1.00 67.19 93 GLY A CA 1
ATOM 750 C C . GLY A 1 93 ? -1.024 2.581 4.846 1.00 67.19 93 GLY A C 1
ATOM 751 O O . GLY A 1 93 ? -2.149 2.748 5.316 1.00 67.19 93 GLY A O 1
ATOM 752 N N . ALA A 1 94 ? -0.832 2.124 3.613 1.00 75.25 94 ALA A N 1
ATOM 753 C CA . ALA A 1 94 ? -1.876 1.428 2.877 1.00 75.25 94 ALA A CA 1
ATOM 754 C C . ALA A 1 94 ? -1.969 -0.026 3.369 1.00 75.25 94 ALA A C 1
ATOM 756 O O . ALA A 1 94 ? -0.956 -0.639 3.715 1.00 75.25 94 ALA A O 1
ATOM 757 N N . LYS A 1 95 ? -3.187 -0.575 3.435 1.00 80.19 95 LYS A N 1
ATOM 758 C CA . LYS A 1 95 ? -3.447 -1.892 4.040 1.00 80.19 95 LYS A CA 1
ATOM 759 C C . LYS A 1 95 ? -4.349 -2.735 3.164 1.00 80.19 95 LYS A C 1
ATOM 761 O O . LYS A 1 95 ? -5.401 -2.262 2.743 1.00 80.19 95 LYS A O 1
ATOM 766 N N . ILE A 1 96 ? -3.960 -3.987 2.940 1.00 83.44 96 ILE A N 1
ATOM 767 C CA . ILE A 1 96 ? -4.808 -4.979 2.280 1.00 83.44 96 ILE A CA 1
ATOM 768 C C . ILE A 1 96 ? -5.532 -5.805 3.337 1.00 83.44 96 ILE A C 1
ATOM 770 O O . ILE A 1 96 ? -4.911 -6.281 4.287 1.00 83.44 96 ILE A O 1
ATOM 774 N N . ILE A 1 97 ? -6.826 -6.020 3.130 1.00 86.31 97 ILE A N 1
ATOM 775 C CA . ILE A 1 97 ? -7.626 -6.989 3.876 1.00 86.31 97 ILE A CA 1
ATOM 776 C C . ILE A 1 97 ? -8.210 -8.046 2.949 1.00 86.31 97 ILE A C 1
ATOM 778 O O . ILE A 1 97 ? -8.334 -7.848 1.736 1.00 86.31 97 ILE A O 1
ATOM 782 N N . ASN A 1 98 ? -8.633 -9.160 3.539 1.00 88.38 98 ASN A N 1
ATOM 783 C CA . ASN A 1 98 ? -9.452 -10.136 2.840 1.00 88.38 98 ASN A CA 1
ATOM 784 C C . ASN A 1 98 ? -10.862 -9.560 2.592 1.00 88.38 98 ASN A C 1
ATOM 786 O O . ASN A 1 98 ? -11.467 -8.936 3.466 1.00 88.38 98 ASN A O 1
ATOM 790 N N . GLY A 1 99 ? -11.428 -9.785 1.410 1.00 85.81 99 GLY A N 1
ATOM 791 C CA . GLY A 1 99 ? -12.754 -9.294 1.039 1.00 85.81 99 GLY A CA 1
ATOM 792 C C . GLY A 1 99 ? -13.892 -9.886 1.875 1.00 85.81 99 GLY A C 1
ATOM 793 O O . GLY A 1 99 ? -14.939 -9.248 1.986 1.00 85.81 99 GLY A O 1
ATOM 794 N N . ASN A 1 100 ?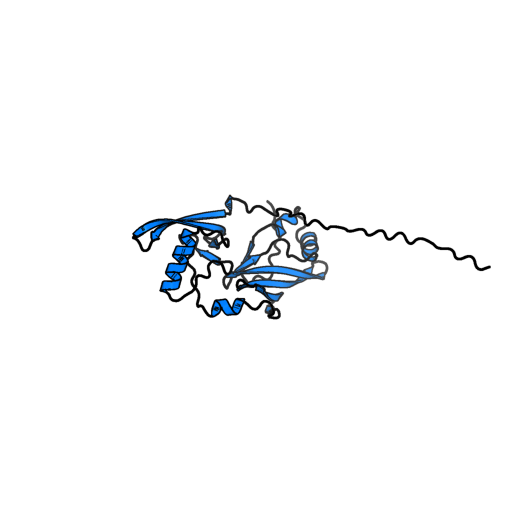 -13.666 -10.996 2.579 1.00 87.12 100 ASN A N 1
ATOM 795 C CA . ASN A 1 100 ? -14.615 -11.563 3.540 1.00 87.12 100 ASN A CA 1
ATOM 796 C C . ASN A 1 100 ? -14.583 -10.871 4.916 1.00 87.12 100 ASN A C 1
ATOM 798 O O . ASN A 1 100 ? -15.511 -11.037 5.710 1.00 87.12 100 ASN A O 1
ATOM 802 N N . GLU A 1 101 ? -13.544 -10.092 5.231 1.00 84.81 101 GLU A N 1
ATOM 803 C CA . GLU A 1 101 ? -13.466 -9.356 6.498 1.00 84.81 101 GLU A CA 1
ATOM 804 C C . GLU A 1 101 ? -14.468 -8.204 6.511 1.00 84.81 101 GLU A C 1
ATOM 806 O O . GLU A 1 101 ? -14.583 -7.457 5.546 1.00 84.81 101 GLU A O 1
ATOM 811 N N . LYS A 1 102 ? -15.220 -8.022 7.597 1.00 79.00 102 LYS A N 1
ATOM 812 C CA . LYS A 1 102 ? -16.303 -7.022 7.619 1.00 79.00 102 LYS A CA 1
ATOM 813 C C . LYS A 1 102 ? -15.798 -5.577 7.639 1.00 79.00 102 LYS A C 1
ATOM 815 O O . LYS A 1 102 ? -16.484 -4.709 7.118 1.00 79.00 102 LYS A O 1
ATOM 820 N N . TYR A 1 103 ? -14.652 -5.321 8.262 1.00 83.25 103 TYR A N 1
ATOM 821 C CA . TYR A 1 103 ? -14.004 -4.012 8.374 1.00 83.25 103 TYR A CA 1
ATOM 822 C C . TYR A 1 103 ? -12.584 -4.203 8.925 1.00 83.25 103 TYR A C 1
ATOM 824 O O . TYR A 1 103 ? -12.261 -5.269 9.455 1.00 83.25 103 TYR A O 1
ATOM 832 N N . LEU A 1 104 ? -11.741 -3.179 8.813 1.00 86.19 104 LEU A N 1
ATOM 833 C CA . LEU A 1 104 ? -10.346 -3.220 9.233 1.00 86.19 104 LEU A CA 1
ATOM 834 C C . LEU A 1 104 ? -10.196 -2.730 10.680 1.00 86.19 104 LEU A C 1
ATOM 836 O O . LEU A 1 104 ? -10.449 -1.564 10.980 1.00 86.19 104 LEU A O 1
ATOM 840 N N . ILE A 1 105 ? -9.708 -3.606 11.560 1.00 85.69 105 ILE A N 1
ATOM 841 C CA . ILE A 1 105 ? -9.123 -3.227 12.853 1.00 85.69 105 ILE A CA 1
ATOM 842 C C . ILE A 1 105 ? -7.633 -3.505 12.762 1.00 85.69 105 ILE A C 1
ATOM 844 O O . ILE A 1 105 ? -7.227 -4.654 12.605 1.00 85.69 105 ILE A O 1
ATOM 848 N N . SER A 1 106 ? -6.820 -2.468 12.922 1.00 85.19 106 SER A N 1
ATOM 849 C CA . SER A 1 106 ? -5.372 -2.610 12.935 1.00 85.19 106 SER A CA 1
ATOM 850 C C . SER A 1 106 ? -4.790 -1.929 14.163 1.00 85.19 106 SER A C 1
ATOM 852 O O . SER A 1 106 ? -5.077 -0.763 14.440 1.00 85.19 106 SER A O 1
ATOM 854 N N . CYS A 1 107 ? -4.010 -2.698 14.918 1.00 86.88 107 CYS A N 1
ATOM 855 C CA . CYS A 1 107 ? -3.381 -2.269 16.153 1.00 86.88 107 CYS A CA 1
ATOM 856 C C . CYS A 1 107 ? -1.888 -2.581 16.081 1.00 86.88 107 CYS A C 1
ATOM 858 O O . CYS A 1 107 ? -1.504 -3.709 15.777 1.00 86.88 107 CYS A O 1
ATOM 860 N N . THR A 1 108 ? -1.050 -1.606 16.415 1.00 82.88 108 THR A N 1
ATOM 861 C CA . THR A 1 108 ? 0.407 -1.763 16.430 1.00 82.88 108 THR A CA 1
ATOM 862 C C . THR A 1 108 ? 1.006 -1.393 17.782 1.00 82.88 108 THR A C 1
ATOM 864 O O . THR A 1 108 ? 0.397 -0.699 18.607 1.00 82.88 108 THR A O 1
ATOM 867 N N . SER A 1 109 ? 2.232 -1.853 18.029 1.00 75.44 109 SER A N 1
ATOM 868 C CA . SER A 1 109 ? 2.974 -1.460 19.225 1.00 75.44 109 SER A CA 1
ATOM 869 C C . SER A 1 109 ? 3.373 0.021 19.159 1.00 75.44 109 SER A C 1
ATOM 871 O O . SER A 1 109 ? 3.726 0.549 18.105 1.00 75.44 109 SER A O 1
ATOM 873 N N . LYS A 1 110 ? 3.376 0.704 20.310 1.00 67.44 110 LYS A N 1
ATOM 874 C CA . LYS A 1 110 ? 3.720 2.138 20.405 1.00 67.44 110 LYS A CA 1
ATOM 875 C C . LYS A 1 110 ? 5.124 2.471 19.872 1.00 67.44 110 LYS A C 1
ATOM 877 O O . LYS A 1 110 ? 5.355 3.608 19.475 1.00 67.44 110 LYS A O 1
ATOM 882 N N . ASN A 1 111 ? 6.042 1.503 19.872 1.00 63.44 111 ASN A N 1
ATOM 883 C CA . ASN A 1 111 ? 7.440 1.695 19.479 1.00 63.44 111 ASN A CA 1
ATOM 884 C C . ASN A 1 111 ? 7.651 1.668 17.959 1.00 63.44 111 ASN A C 1
ATOM 886 O O . ASN A 1 111 ? 8.545 2.353 17.472 1.00 63.44 111 ASN A O 1
ATOM 890 N N . ILE A 1 112 ? 6.823 0.926 17.216 1.00 60.84 112 ILE A N 1
ATOM 891 C CA . ILE A 1 112 ? 6.922 0.837 15.750 1.00 60.84 112 ILE A CA 1
ATOM 892 C C . ILE A 1 112 ? 6.527 2.175 15.107 1.00 60.84 112 ILE A C 1
ATOM 894 O O . ILE A 1 112 ? 7.206 2.636 14.198 1.00 60.84 112 ILE A O 1
ATOM 898 N N . LEU A 1 113 ? 5.521 2.868 15.655 1.00 58.53 113 LEU A N 1
ATOM 899 C CA . LEU A 1 113 ? 5.088 4.178 15.146 1.00 58.53 113 LEU A CA 1
ATOM 900 C C . LEU A 1 113 ? 6.208 5.235 15.160 1.00 58.53 113 LEU A C 1
ATOM 902 O O . LEU A 1 113 ? 6.318 6.011 14.219 1.00 58.53 113 LEU A O 1
ATOM 906 N N . LYS A 1 114 ? 7.099 5.212 16.163 1.00 56.78 114 LYS A N 1
ATOM 907 C CA . LYS A 1 114 ? 8.249 6.133 16.250 1.00 56.78 114 LYS A CA 1
ATOM 908 C C . LYS A 1 114 ? 9.319 5.888 15.179 1.00 56.78 114 LYS A C 1
ATOM 910 O O . LYS A 1 114 ? 10.110 6.779 14.890 1.00 56.78 114 LYS A O 1
ATOM 915 N N . GLN A 1 115 ? 9.394 4.685 14.602 1.00 56.34 115 GLN A N 1
ATOM 916 C CA . GLN A 1 115 ? 10.393 4.374 13.570 1.00 56.34 115 GLN A CA 1
ATOM 917 C C . GLN A 1 115 ? 10.072 5.025 12.217 1.00 56.34 115 GLN A C 1
ATOM 919 O O . GLN A 1 115 ? 10.985 5.198 11.406 1.00 56.34 115 GLN A O 1
ATOM 924 N N . TYR A 1 116 ? 8.810 5.405 12.003 1.00 56.41 116 TYR A N 1
ATOM 925 C CA . TYR A 1 116 ? 8.308 6.026 10.779 1.00 56.41 116 TYR A CA 1
ATOM 926 C C . TYR A 1 116 ? 8.437 7.559 10.758 1.00 56.41 116 TYR A C 1
ATOM 928 O O . TYR A 1 116 ? 8.282 8.179 9.713 1.00 56.41 116 TYR A O 1
ATOM 936 N N . GLU A 1 117 ? 8.783 8.179 11.888 1.00 52.81 117 GLU A N 1
ATOM 937 C CA . GLU A 1 117 ? 8.817 9.639 12.067 1.00 52.81 117 GLU A CA 1
ATOM 938 C C . GLU A 1 117 ? 10.143 10.302 11.642 1.00 52.81 117 GLU A C 1
ATOM 940 O O . GLU A 1 117 ? 10.357 11.473 11.945 1.00 52.81 117 GLU A O 1
ATOM 945 N N . ASN A 1 118 ? 11.062 9.602 10.959 1.00 58.00 118 ASN A N 1
ATOM 946 C CA . ASN A 1 118 ? 12.352 10.194 10.573 1.00 58.00 118 ASN A CA 1
ATOM 947 C C . ASN A 1 118 ? 12.478 10.422 9.051 1.00 58.00 118 ASN A C 1
ATOM 949 O O . ASN A 1 118 ? 13.073 9.586 8.363 1.00 58.00 118 ASN A O 1
ATOM 953 N N . PRO A 1 119 ? 11.975 11.560 8.525 1.00 51.31 119 PRO A N 1
ATOM 954 C CA . PRO A 1 119 ? 12.033 11.904 7.100 1.00 51.31 119 PRO A CA 1
ATOM 955 C C . PRO A 1 119 ? 13.460 12.135 6.573 1.00 51.31 119 PRO A C 1
ATOM 957 O O . PRO A 1 119 ? 13.654 12.233 5.368 1.00 51.31 119 PRO A O 1
ATOM 960 N N . ASN A 1 120 ? 14.467 12.189 7.454 1.00 54.72 120 ASN A N 1
ATOM 961 C CA . ASN A 1 120 ? 15.865 12.442 7.094 1.00 54.72 120 ASN A CA 1
ATOM 962 C C . ASN A 1 120 ? 16.697 11.163 6.913 1.00 54.72 120 ASN A C 1
ATOM 964 O O . ASN A 1 120 ? 17.920 11.235 6.762 1.00 54.72 120 ASN A O 1
ATOM 968 N N . LYS A 1 121 ? 16.083 9.973 6.958 1.00 65.56 121 LYS A N 1
ATOM 969 C CA . LYS A 1 121 ? 16.814 8.741 6.645 1.00 65.56 121 LYS A CA 1
ATOM 970 C C . LYS A 1 121 ? 17.185 8.734 5.166 1.00 65.56 121 LYS A C 1
ATOM 972 O O . LYS A 1 121 ? 16.325 8.878 4.302 1.00 65.56 121 LYS A O 1
ATOM 977 N N . LYS A 1 122 ? 18.478 8.534 4.892 1.00 73.19 122 LYS A N 1
ATOM 978 C CA . LYS A 1 122 ? 18.956 8.294 3.529 1.00 73.19 122 LYS A CA 1
ATOM 979 C C . LYS A 1 122 ? 18.179 7.116 2.922 1.00 73.19 122 LYS A C 1
ATOM 981 O O . LYS A 1 122 ? 17.909 6.158 3.655 1.00 73.19 122 LYS A O 1
ATOM 986 N N . PRO A 1 123 ? 17.830 7.181 1.627 1.00 78.56 123 PRO A N 1
ATOM 987 C CA . PRO A 1 123 ? 17.191 6.068 0.945 1.00 78.56 123 PRO A CA 1
ATOM 988 C C . PRO A 1 123 ? 18.011 4.787 1.113 1.00 78.56 123 PRO A C 1
ATOM 990 O O . PRO A 1 123 ? 19.242 4.829 1.083 1.00 78.56 123 PRO A O 1
ATOM 993 N N . ILE A 1 124 ? 17.329 3.663 1.316 1.00 82.81 124 ILE A N 1
ATOM 994 C CA . ILE A 1 124 ? 17.977 2.349 1.357 1.00 82.81 124 ILE A CA 1
ATOM 995 C C . ILE A 1 124 ? 18.044 1.838 -0.078 1.00 82.81 124 ILE A C 1
ATOM 997 O O . ILE A 1 124 ? 17.031 1.849 -0.773 1.00 82.81 124 ILE A O 1
ATOM 1001 N N . GLU A 1 125 ? 19.218 1.395 -0.509 1.00 84.75 125 GLU A N 1
ATOM 1002 C CA . GLU A 1 125 ? 19.414 0.810 -1.832 1.00 84.75 125 GLU A CA 1
ATOM 1003 C C . GLU A 1 125 ? 19.539 -0.710 -1.714 1.00 84.75 125 GLU A C 1
ATOM 1005 O O . GLU A 1 125 ? 20.349 -1.223 -0.940 1.00 84.75 125 GLU A O 1
ATOM 1010 N N . GLU A 1 126 ? 18.735 -1.434 -2.485 1.00 80.69 126 GLU A N 1
ATOM 1011 C CA . GLU A 1 126 ? 18.770 -2.891 -2.580 1.00 80.69 126 GLU A CA 1
ATOM 1012 C C . GLU A 1 126 ? 18.925 -3.299 -4.047 1.00 80.69 126 GLU A C 1
ATOM 1014 O O . GLU A 1 126 ? 18.288 -2.734 -4.933 1.00 80.69 126 GLU A O 1
ATOM 1019 N N . THR A 1 127 ? 19.768 -4.292 -4.327 1.00 76.88 127 THR A N 1
ATOM 1020 C CA . THR A 1 127 ? 19.899 -4.857 -5.678 1.00 76.88 127 THR A CA 1
ATOM 1021 C C . THR A 1 127 ? 19.319 -6.258 -5.694 1.00 76.88 127 THR A C 1
ATOM 1023 O O . THR A 1 127 ? 19.691 -7.105 -4.883 1.00 76.88 127 THR A O 1
ATOM 1026 N N . HIS A 1 128 ? 18.431 -6.497 -6.648 1.00 69.69 128 HIS A N 1
ATOM 1027 C CA . HIS A 1 128 ? 17.774 -7.776 -6.880 1.00 69.69 128 HIS A CA 1
ATOM 1028 C C . HIS A 1 128 ? 18.109 -8.254 -8.297 1.00 69.69 128 HIS A C 1
ATOM 1030 O O . HIS A 1 128 ? 18.621 -7.486 -9.113 1.00 69.69 128 HIS A O 1
ATOM 1036 N N . GLN A 1 129 ? 17.863 -9.530 -8.611 1.00 59.25 129 GLN A N 1
ATOM 1037 C CA . GLN A 1 129 ? 18.165 -10.082 -9.939 1.00 59.25 129 GLN A CA 1
ATOM 1038 C C . GLN A 1 129 ? 17.379 -9.335 -11.037 1.00 59.25 129 GLN A C 1
ATOM 1040 O O . GLN A 1 129 ? 16.207 -9.617 -11.271 1.00 59.25 129 GLN A O 1
ATOM 1045 N N . GLY A 1 130 ? 18.042 -8.381 -11.700 1.00 68.50 130 GLY A N 1
ATOM 1046 C CA . GLY A 1 130 ? 17.515 -7.604 -12.827 1.00 68.50 130 GLY A CA 1
ATOM 1047 C C . GLY A 1 130 ? 17.109 -6.152 -12.531 1.00 68.50 130 GLY A C 1
ATOM 1048 O O . GLY A 1 130 ? 16.794 -5.437 -13.478 1.00 68.50 130 GLY A O 1
ATOM 1049 N N . TYR A 1 131 ? 17.130 -5.687 -11.274 1.00 81.25 131 TYR A N 1
ATOM 1050 C CA . TYR A 1 131 ? 16.751 -4.305 -10.934 1.00 81.25 131 TYR A CA 1
ATOM 1051 C C . TYR A 1 131 ? 17.377 -3.790 -9.626 1.00 81.25 131 TYR A C 1
ATOM 1053 O O . TYR A 1 131 ? 17.815 -4.556 -8.765 1.00 81.25 131 TYR A O 1
ATOM 1061 N N . LYS A 1 132 ? 17.394 -2.463 -9.470 1.00 87.44 132 LYS A N 1
ATOM 1062 C CA . LYS A 1 132 ? 17.809 -1.738 -8.262 1.00 87.44 132 LYS A CA 1
ATOM 1063 C C . LYS A 1 132 ? 16.600 -1.058 -7.629 1.00 87.44 132 LYS A C 1
ATOM 1065 O O . LYS A 1 132 ? 15.917 -0.289 -8.299 1.00 87.44 132 LYS A O 1
ATOM 1070 N N . ASP A 1 133 ? 16.364 -1.309 -6.352 1.00 89.94 133 ASP A N 1
ATOM 1071 C CA . ASP A 1 133 ? 15.309 -0.679 -5.568 1.00 89.94 133 ASP A CA 1
ATOM 1072 C C . ASP A 1 133 ? 15.908 0.420 -4.685 1.00 89.94 133 ASP A C 1
ATOM 1074 O O . ASP A 1 133 ? 16.828 0.180 -3.906 1.00 89.94 133 ASP A O 1
ATOM 1078 N N . GLN A 1 134 ? 15.349 1.622 -4.778 1.00 90.62 134 GLN A N 1
ATOM 1079 C CA . GLN A 1 134 ? 15.577 2.715 -3.843 1.00 90.62 134 GLN A CA 1
ATOM 1080 C C . GLN A 1 134 ? 14.343 2.855 -2.949 1.00 90.62 134 GLN A C 1
ATOM 1082 O O . GLN A 1 134 ? 13.234 3.090 -3.428 1.00 90.62 134 GLN A O 1
ATOM 1087 N N . ILE A 1 135 ? 14.527 2.717 -1.642 1.00 89.25 135 ILE A N 1
ATOM 1088 C CA . ILE A 1 135 ? 13.444 2.624 -0.664 1.00 89.25 135 ILE A CA 1
ATOM 1089 C C . ILE A 1 135 ? 13.413 3.880 0.202 1.00 89.25 135 ILE A C 1
ATOM 1091 O O . ILE A 1 135 ? 14.417 4.257 0.811 1.00 89.25 135 ILE A O 1
ATOM 1095 N N . ILE A 1 136 ? 12.234 4.488 0.307 1.00 86.31 136 ILE A N 1
ATOM 1096 C CA . ILE A 1 136 ? 11.963 5.671 1.127 1.00 86.31 136 ILE A CA 1
ATOM 1097 C C . ILE A 1 136 ? 10.734 5.394 1.993 1.00 86.31 136 ILE A C 1
ATOM 1099 O O . ILE A 1 136 ? 9.745 4.848 1.514 1.00 86.31 136 ILE A O 1
ATOM 1103 N N . TYR A 1 137 ? 10.775 5.799 3.260 1.00 80.56 137 TYR A N 1
ATOM 1104 C CA . TYR A 1 137 ? 9.602 5.794 4.133 1.00 80.56 137 TYR A CA 1
ATOM 1105 C C . TYR A 1 137 ? 9.087 7.221 4.287 1.00 80.56 137 TYR A C 1
ATOM 1107 O O . TYR A 1 137 ? 9.883 8.137 4.496 1.00 80.56 137 TYR A O 1
ATOM 1115 N N . ASN A 1 138 ? 7.775 7.424 4.188 1.00 73.19 138 ASN A N 1
ATOM 1116 C CA . ASN A 1 138 ? 7.189 8.720 4.524 1.00 73.19 138 ASN A CA 1
ATOM 1117 C C . ASN A 1 138 ? 6.896 8.839 6.031 1.00 73.19 138 ASN A C 1
ATOM 1119 O O . ASN A 1 138 ? 7.034 7.877 6.785 1.00 73.19 138 ASN A O 1
ATOM 1123 N N . GLN A 1 139 ? 6.422 10.015 6.451 1.00 68.25 139 GLN A N 1
ATOM 1124 C CA . GLN A 1 139 ? 6.052 10.313 7.843 1.00 68.25 139 GLN A CA 1
ATOM 1125 C C . GLN A 1 139 ? 4.931 9.427 8.420 1.00 68.25 139 GLN A C 1
ATOM 1127 O O . GLN A 1 139 ? 4.726 9.398 9.630 1.00 68.25 139 GLN A O 1
ATOM 1132 N N . TYR A 1 140 ? 4.198 8.711 7.563 1.00 69.12 140 TYR A N 1
ATOM 1133 C CA . TYR A 1 140 ? 3.128 7.788 7.941 1.00 69.12 140 TYR A CA 1
ATOM 1134 C C . TYR A 1 140 ? 3.584 6.323 7.934 1.00 69.12 140 TYR A C 1
ATOM 1136 O O . TYR A 1 140 ? 2.772 5.430 8.165 1.00 69.12 140 TYR A O 1
ATOM 1144 N N . GLY A 1 141 ? 4.863 6.061 7.658 1.00 71.94 141 GLY A N 1
ATOM 1145 C CA . GLY A 1 141 ? 5.429 4.716 7.611 1.00 71.94 141 GLY A CA 1
ATOM 1146 C C . GLY A 1 141 ? 5.156 3.944 6.331 1.00 71.94 141 GLY A C 1
ATOM 1147 O O . GLY A 1 141 ? 5.461 2.755 6.256 1.00 71.94 141 GLY A O 1
ATOM 1148 N N . GLU A 1 142 ? 4.614 4.607 5.313 1.00 76.75 142 GLU A N 1
ATOM 1149 C CA . GLU A 1 142 ? 4.434 4.018 3.993 1.00 76.75 142 GLU A CA 1
ATOM 1150 C C . GLU A 1 142 ? 5.797 3.845 3.334 1.00 76.75 142 GLU A C 1
ATOM 1152 O O . GLU A 1 142 ? 6.568 4.801 3.211 1.00 76.75 142 GLU A O 1
ATOM 1157 N N . LYS A 1 143 ? 6.079 2.615 2.907 1.00 83.31 143 LYS A N 1
ATOM 1158 C CA . LYS A 1 143 ? 7.294 2.277 2.182 1.00 83.31 143 LYS A CA 1
ATOM 1159 C C . LYS A 1 143 ? 7.072 2.496 0.691 1.00 83.31 143 LYS A C 1
ATOM 1161 O O . LYS A 1 143 ? 6.317 1.763 0.052 1.00 83.31 143 LYS A O 1
ATOM 1166 N N . PHE A 1 144 ? 7.760 3.484 0.148 1.00 86.50 144 PHE A N 1
ATOM 1167 C CA . PHE A 1 144 ? 7.837 3.754 -1.276 1.00 86.50 144 PHE A CA 1
ATOM 1168 C C . PHE A 1 144 ? 9.103 3.141 -1.853 1.00 86.50 144 PHE A C 1
ATOM 1170 O O . PHE A 1 144 ? 10.171 3.215 -1.246 1.00 86.50 144 PHE A O 1
ATOM 1177 N N . ILE A 1 145 ? 8.974 2.540 -3.027 1.00 88.50 145 ILE A N 1
ATOM 1178 C CA . ILE A 1 145 ? 10.059 1.857 -3.721 1.00 88.50 145 ILE A CA 1
ATOM 1179 C C . ILE A 1 145 ? 10.154 2.448 -5.120 1.00 88.50 145 ILE A C 1
ATOM 1181 O O . ILE A 1 145 ? 9.207 2.342 -5.893 1.00 88.50 145 ILE A O 1
ATOM 1185 N N . THR A 1 146 ? 11.284 3.063 -5.445 1.00 89.38 146 THR A N 1
ATOM 1186 C CA . THR A 1 146 ? 11.641 3.407 -6.821 1.00 89.38 146 THR A CA 1
ATOM 1187 C C . THR A 1 146 ? 12.482 2.270 -7.379 1.00 89.38 146 THR A C 1
ATOM 1189 O O . THR A 1 146 ? 13.617 2.065 -6.953 1.00 89.38 146 THR A O 1
ATOM 1192 N N . ARG A 1 147 ? 11.923 1.518 -8.321 1.00 86.94 147 ARG A N 1
ATOM 1193 C CA . ARG A 1 147 ? 12.599 0.416 -8.999 1.00 86.94 147 ARG A CA 1
ATOM 1194 C C . ARG A 1 147 ? 13.209 0.907 -10.295 1.00 86.94 147 ARG A C 1
ATOM 1196 O O . ARG A 1 147 ? 12.504 1.458 -11.133 1.00 86.94 147 ARG A O 1
ATOM 1203 N N . THR A 1 148 ? 14.496 0.653 -10.468 1.00 87.00 148 THR A N 1
ATOM 1204 C CA . THR A 1 148 ? 15.253 0.942 -11.683 1.00 87.00 148 THR A CA 1
ATOM 1205 C C . THR A 1 148 ? 15.650 -0.370 -12.345 1.00 87.00 148 THR A C 1
ATOM 1207 O O . THR A 1 148 ? 16.380 -1.154 -11.741 1.00 87.00 148 THR A O 1
ATOM 1210 N N . SER A 1 149 ? 15.188 -0.617 -13.568 1.00 83.31 149 SER A N 1
ATOM 1211 C CA . SER A 1 149 ? 15.535 -1.827 -14.329 1.00 83.31 149 SER A CA 1
ATOM 1212 C C . SER A 1 149 ? 16.267 -1.450 -15.609 1.00 83.31 149 SER A C 1
ATOM 1214 O O . SER A 1 149 ? 15.884 -0.494 -16.281 1.00 83.31 149 SER A O 1
ATOM 1216 N N . GLU A 1 150 ? 17.301 -2.210 -15.955 1.00 83.31 150 GLU A N 1
ATOM 1217 C CA . GLU A 1 150 ? 17.999 -2.079 -17.235 1.00 83.31 150 GLU A CA 1
ATOM 1218 C C . GLU A 1 150 ? 17.417 -3.098 -18.219 1.00 83.31 150 GLU A C 1
ATOM 1220 O O . GLU A 1 150 ? 17.364 -4.295 -17.929 1.00 83.31 150 GLU A O 1
ATOM 1225 N N . LEU A 1 151 ? 16.970 -2.630 -19.382 1.00 75.06 151 LEU A N 1
ATOM 1226 C CA . LEU A 1 151 ? 16.388 -3.461 -20.432 1.00 75.06 151 LEU A CA 1
ATOM 1227 C C . LEU A 1 151 ? 17.241 -3.371 -21.696 1.00 75.06 151 LEU A C 1
ATOM 1229 O O . LEU A 1 151 ? 17.705 -2.295 -22.072 1.00 75.06 151 LEU A O 1
ATOM 1233 N N . ASN A 1 152 ? 17.415 -4.506 -22.373 1.00 75.38 152 ASN A N 1
ATOM 1234 C CA . ASN A 1 152 ? 17.978 -4.541 -23.719 1.00 75.38 152 ASN A CA 1
ATOM 1235 C C . ASN A 1 152 ? 16.820 -4.562 -24.720 1.00 75.38 152 ASN A C 1
ATOM 1237 O O . ASN A 1 152 ? 15.982 -5.462 -24.667 1.00 75.38 152 ASN A O 1
ATOM 1241 N N . LEU A 1 153 ? 16.786 -3.575 -25.608 1.00 70.88 153 LEU A N 1
ATOM 1242 C CA . LEU A 1 153 ? 15.823 -3.481 -26.695 1.00 70.88 153 LEU A CA 1
ATOM 1243 C C . LEU A 1 153 ? 16.190 -4.424 -27.849 1.00 70.88 153 LEU A C 1
ATOM 1245 O O . LEU A 1 153 ? 17.327 -4.897 -27.946 1.00 70.88 153 LEU A O 1
ATOM 1249 N N . ALA A 1 154 ? 15.241 -4.671 -28.754 1.00 69.19 154 ALA A N 1
ATOM 1250 C CA . ALA A 1 154 ? 15.411 -5.581 -29.884 1.00 69.19 154 ALA A CA 1
ATOM 1251 C C . ALA A 1 154 ? 16.426 -5.004 -30.872 1.00 69.19 154 ALA A C 1
ATOM 1253 O O . ALA A 1 154 ? 17.197 -5.739 -31.488 1.00 69.19 154 ALA A O 1
ATOM 1254 N N . SER A 1 155 ? 16.503 -3.674 -30.930 1.00 76.12 155 SER A N 1
ATOM 1255 C CA . SER A 1 155 ? 17.545 -2.932 -31.629 1.00 76.12 155 SER A CA 1
ATOM 1256 C C . SER A 1 155 ? 18.957 -3.089 -31.027 1.00 76.12 155 SER A C 1
ATOM 1258 O O . SER A 1 155 ? 19.896 -2.480 -31.535 1.00 76.12 155 SER A O 1
ATOM 1260 N N . GLY A 1 156 ? 19.125 -3.795 -29.902 1.00 78.25 156 GLY A N 1
ATOM 1261 C CA . GLY A 1 156 ? 20.388 -3.915 -29.161 1.00 78.25 156 GLY A CA 1
ATOM 1262 C C . GLY A 1 156 ? 20.743 -2.703 -28.287 1.00 78.25 156 GLY A C 1
ATOM 1263 O O . GLY A 1 156 ? 21.791 -2.701 -27.638 1.00 78.25 156 GLY A O 1
ATOM 1264 N N . ARG A 1 157 ? 19.889 -1.671 -28.243 1.00 79.44 157 ARG A N 1
ATOM 1265 C CA . ARG A 1 157 ? 20.057 -0.512 -27.349 1.00 79.44 157 ARG A CA 1
ATOM 1266 C C . ARG A 1 157 ? 19.744 -0.906 -25.907 1.00 79.44 157 ARG A C 1
ATOM 1268 O O . ARG A 1 157 ? 18.864 -1.725 -25.664 1.00 79.44 157 ARG A O 1
ATOM 1275 N N . LYS A 1 158 ? 20.424 -0.279 -24.950 1.00 80.31 158 LYS A N 1
ATOM 1276 C CA . LYS A 1 158 ? 20.101 -0.397 -23.524 1.00 80.31 158 LYS A CA 1
ATOM 1277 C C . LYS A 1 158 ? 19.279 0.801 -23.086 1.00 80.31 158 LYS A C 1
ATOM 1279 O O . LYS A 1 158 ? 19.689 1.928 -23.351 1.00 80.31 158 LYS A O 1
ATOM 1284 N N . ILE A 1 159 ? 18.172 0.552 -22.400 1.00 77.81 159 ILE A N 1
ATOM 1285 C CA . ILE A 1 159 ? 17.383 1.594 -21.742 1.00 77.81 159 ILE A CA 1
ATOM 1286 C C . ILE A 1 159 ? 17.280 1.311 -20.250 1.00 77.81 159 ILE A C 1
ATOM 1288 O O . ILE A 1 159 ? 17.332 0.160 -19.812 1.00 77.81 159 ILE A O 1
ATOM 1292 N N . THR A 1 160 ? 17.098 2.374 -19.481 1.00 82.50 160 THR A N 1
ATOM 1293 C CA . THR A 1 160 ? 16.875 2.301 -18.043 1.00 82.50 160 THR A CA 1
ATOM 1294 C C . THR A 1 160 ? 15.476 2.804 -17.765 1.00 82.50 160 THR A C 1
ATOM 1296 O O . THR A 1 160 ? 15.160 3.943 -18.085 1.00 82.50 160 THR A O 1
ATOM 1299 N N . ILE A 1 161 ? 14.647 1.960 -17.163 1.00 81.50 161 ILE A N 1
ATOM 1300 C CA . ILE A 1 161 ? 13.293 2.330 -16.763 1.00 81.50 161 ILE A CA 1
ATOM 1301 C C . ILE A 1 161 ? 13.249 2.558 -15.260 1.00 81.50 161 ILE A C 1
ATOM 1303 O O . ILE A 1 161 ? 13.796 1.764 -14.491 1.00 81.50 161 ILE A O 1
ATOM 1307 N N . GLN A 1 162 ? 12.573 3.618 -14.833 1.00 85.19 162 GLN A N 1
ATOM 1308 C CA . GLN A 1 162 ? 12.251 3.837 -13.424 1.00 85.19 162 GLN A CA 1
ATOM 1309 C C . GLN A 1 162 ? 10.747 3.750 -13.216 1.00 85.19 162 GLN A C 1
ATOM 1311 O O . GLN A 1 162 ? 9.984 4.234 -14.043 1.00 85.19 162 GLN A O 1
ATOM 1316 N N . GLN A 1 163 ? 10.319 3.112 -12.129 1.00 83.38 163 GLN A N 1
ATOM 1317 C CA . GLN A 1 163 ? 8.913 3.002 -11.741 1.00 83.38 163 GLN A CA 1
ATOM 1318 C C . GLN A 1 163 ? 8.791 3.157 -10.226 1.00 83.38 163 GLN A C 1
ATOM 1320 O O . GLN A 1 163 ? 9.631 2.633 -9.489 1.00 83.38 163 GLN A O 1
ATOM 1325 N N . LYS A 1 164 ? 7.745 3.833 -9.744 1.00 86.50 164 LYS A N 1
ATOM 1326 C CA . LYS A 1 164 ? 7.508 3.997 -8.307 1.00 86.50 164 LYS A CA 1
ATOM 1327 C C . LYS A 1 164 ? 6.348 3.133 -7.827 1.00 86.50 164 LYS A C 1
ATOM 1329 O O . LYS A 1 164 ? 5.301 3.029 -8.464 1.00 86.50 164 LYS A O 1
ATOM 1334 N N . PHE A 1 165 ? 6.536 2.564 -6.647 1.00 86.31 165 PHE A N 1
ATOM 1335 C CA . PHE A 1 165 ? 5.586 1.688 -5.988 1.00 86.31 165 PHE A CA 1
ATOM 1336 C C . PHE A 1 165 ? 5.386 2.074 -4.530 1.00 86.31 165 PHE A C 1
ATOM 1338 O O . PHE A 1 165 ? 6.267 2.662 -3.903 1.00 86.31 165 PHE A O 1
ATOM 1345 N N . GLN A 1 166 ? 4.252 1.663 -3.977 1.00 86.62 166 GLN A N 1
ATOM 1346 C CA . GLN A 1 166 ? 4.006 1.587 -2.545 1.00 86.62 166 GLN A CA 1
ATOM 1347 C C . GLN A 1 166 ? 3.930 0.112 -2.127 1.00 86.62 166 GLN A C 1
ATOM 1349 O O . GLN A 1 166 ? 3.178 -0.662 -2.715 1.00 86.62 166 GLN A O 1
ATOM 1354 N N . GLU A 1 167 ? 4.691 -0.304 -1.115 1.00 85.00 167 GLU A N 1
ATOM 1355 C CA . GLU A 1 167 ? 4.546 -1.645 -0.534 1.00 85.00 167 GLU A CA 1
ATOM 1356 C C . GLU A 1 167 ? 3.241 -1.696 0.272 1.00 85.00 167 GLU A C 1
ATOM 1358 O O . GLU A 1 167 ? 3.064 -0.942 1.230 1.00 85.00 167 GLU A O 1
ATOM 1363 N N . ILE A 1 168 ? 2.313 -2.560 -0.147 1.00 81.38 168 ILE A N 1
ATOM 1364 C CA . ILE A 1 168 ? 0.975 -2.709 0.455 1.00 81.38 168 ILE A CA 1
ATOM 1365 C C . ILE A 1 168 ? 0.818 -4.034 1.215 1.00 81.38 168 ILE A C 1
ATOM 1367 O O . ILE A 1 168 ? -0.120 -4.206 1.994 1.00 81.38 168 ILE A O 1
ATOM 1371 N N . SER A 1 169 ? 1.748 -4.973 1.015 1.00 77.00 169 SER A N 1
ATOM 1372 C CA . SER A 1 169 ? 1.936 -6.170 1.838 1.00 77.00 169 SER A CA 1
ATOM 1373 C C . SER A 1 169 ? 3.385 -6.673 1.709 1.00 77.00 169 SER A C 1
ATOM 1375 O O . SER A 1 169 ? 4.102 -6.220 0.814 1.00 77.00 169 SER A O 1
ATOM 1377 N N . PRO A 1 170 ? 3.843 -7.636 2.535 1.00 80.50 170 PRO A N 1
ATOM 1378 C CA . PRO A 1 170 ? 5.204 -8.179 2.432 1.00 80.50 170 PRO A CA 1
ATOM 1379 C C . PRO A 1 170 ? 5.570 -8.733 1.045 1.00 80.50 170 PRO A C 1
ATOM 1381 O O . PRO A 1 170 ? 6.752 -8.816 0.707 1.00 80.50 170 PRO A O 1
ATOM 1384 N N . THR A 1 171 ? 4.568 -9.114 0.248 1.00 80.75 171 THR A N 1
ATOM 1385 C CA . THR A 1 171 ? 4.738 -9.719 -1.078 1.00 80.75 171 THR A CA 1
ATOM 1386 C C . THR A 1 171 ? 4.161 -8.880 -2.213 1.00 80.75 171 THR A C 1
ATOM 1388 O O . THR A 1 171 ? 4.387 -9.229 -3.371 1.00 80.75 171 THR A O 1
ATOM 1391 N N . GLN A 1 172 ? 3.438 -7.791 -1.931 1.00 82.50 172 GLN A N 1
ATOM 1392 C CA . GLN A 1 172 ? 2.701 -7.033 -2.945 1.00 82.50 172 GLN A CA 1
ATOM 1393 C C . GLN A 1 172 ? 3.068 -5.550 -2.957 1.00 82.50 172 GLN A C 1
ATOM 1395 O O . GLN A 1 172 ? 3.162 -4.889 -1.919 1.00 82.50 172 GLN A O 1
ATOM 1400 N N . LEU A 1 173 ? 3.212 -5.028 -4.172 1.00 83.88 173 LEU A N 1
ATOM 1401 C CA . LEU A 1 173 ? 3.474 -3.629 -4.469 1.00 83.88 173 LEU A CA 1
ATOM 1402 C C . LEU A 1 173 ? 2.300 -3.039 -5.250 1.00 83.88 173 LEU A C 1
ATOM 1404 O O . LEU A 1 173 ? 1.790 -3.670 -6.175 1.00 83.88 173 LEU A O 1
ATOM 1408 N N . LEU A 1 174 ? 1.905 -1.825 -4.891 1.00 83.38 174 LEU A N 1
ATOM 1409 C CA . LEU A 1 174 ? 0.964 -0.987 -5.619 1.00 83.38 174 LEU A CA 1
ATOM 1410 C C . LEU A 1 174 ? 1.749 -0.054 -6.537 1.00 83.38 174 LEU A C 1
ATOM 1412 O O . LEU A 1 174 ? 2.561 0.733 -6.054 1.00 83.38 174 LEU A O 1
ATOM 1416 N N . TYR A 1 175 ? 1.522 -0.133 -7.843 1.00 81.31 175 TYR A N 1
ATOM 1417 C CA . TYR A 1 175 ? 2.084 0.819 -8.798 1.00 81.31 175 TYR A CA 1
ATOM 1418 C C . TYR A 1 175 ? 1.472 2.205 -8.594 1.00 81.31 175 TYR A C 1
ATOM 1420 O O . TYR A 1 175 ? 0.257 2.326 -8.428 1.00 81.31 175 TYR A O 1
ATOM 1428 N N . ILE A 1 176 ? 2.321 3.233 -8.614 1.00 78.62 176 ILE A N 1
ATOM 1429 C CA . ILE A 1 176 ? 1.901 4.631 -8.551 1.00 78.62 176 ILE A CA 1
ATOM 1430 C C . ILE A 1 176 ? 1.872 5.172 -9.989 1.00 78.62 176 ILE A C 1
ATOM 1432 O O . ILE A 1 176 ? 2.939 5.294 -10.598 1.00 78.62 176 ILE A O 1
ATOM 1436 N N . PRO A 1 177 ? 0.685 5.494 -10.534 1.00 69.25 177 PRO A N 1
ATOM 1437 C CA . PRO A 1 177 ? 0.523 6.051 -11.876 1.00 69.25 177 PRO A CA 1
ATOM 1438 C C . PRO A 1 177 ? 1.430 7.249 -12.149 1.00 69.25 177 PRO A C 1
ATOM 1440 O O . PRO A 1 177 ? 1.711 8.029 -11.238 1.00 69.25 177 PRO A O 1
ATOM 1443 N N . PHE A 1 178 ? 1.846 7.414 -13.407 1.00 68.31 178 PHE A N 1
ATOM 1444 C CA . PHE A 1 178 ? 2.613 8.578 -13.884 1.00 68.31 178 PHE A CA 1
ATOM 1445 C C . PHE A 1 178 ? 3.960 8.804 -13.176 1.00 68.31 178 PHE A C 1
ATOM 1447 O O . PHE A 1 178 ? 4.459 9.923 -13.089 1.00 68.31 178 PHE A O 1
ATOM 1454 N N . THR A 1 179 ? 4.553 7.739 -12.635 1.00 70.19 179 THR A N 1
ATOM 1455 C CA . THR A 1 179 ? 5.888 7.779 -12.007 1.00 70.19 179 THR A CA 1
ATOM 1456 C C . THR A 1 179 ? 6.964 7.091 -12.838 1.00 70.19 179 THR A C 1
ATOM 1458 O O . THR A 1 179 ? 8.073 6.851 -12.359 1.00 70.19 179 THR A O 1
ATOM 1461 N N . THR A 1 180 ? 6.615 6.718 -14.062 1.00 70.25 180 THR A N 1
ATOM 1462 C CA . THR A 1 180 ? 7.483 6.053 -15.025 1.00 70.25 180 THR A CA 1
ATOM 1463 C C . THR A 1 180 ? 8.452 7.040 -15.664 1.00 70.25 180 THR A C 1
ATOM 1465 O O . THR A 1 180 ? 8.117 8.205 -15.872 1.00 70.25 180 THR A O 1
ATOM 1468 N N . SER A 1 181 ? 9.673 6.589 -15.954 1.00 74.56 181 SER A N 1
ATOM 1469 C CA . SER A 1 181 ? 10.633 7.410 -16.694 1.00 74.56 181 SER A CA 1
ATOM 1470 C C . SER A 1 181 ? 10.249 7.510 -18.183 1.00 74.56 181 SER A C 1
ATOM 1472 O O . SER A 1 181 ? 9.597 6.596 -18.696 1.00 74.56 181 SER A O 1
ATOM 1474 N N . PRO A 1 182 ? 10.642 8.584 -18.897 1.00 71.81 182 PRO A N 1
ATOM 1475 C CA . PRO A 1 182 ? 10.282 8.784 -20.308 1.00 71.81 182 PRO A CA 1
ATOM 1476 C C . PRO A 1 182 ? 10.684 7.627 -21.238 1.00 71.81 182 PRO A C 1
ATOM 1478 O O . PRO A 1 182 ? 10.019 7.366 -22.237 1.00 71.81 182 PRO A O 1
ATOM 1481 N N . GLU A 1 183 ? 11.735 6.881 -20.895 1.00 74.56 183 GLU A N 1
ATOM 1482 C CA . GLU A 1 183 ? 12.241 5.728 -21.652 1.00 74.56 183 GLU A CA 1
ATOM 1483 C C . GLU A 1 183 ? 11.236 4.565 -21.719 1.00 74.56 183 GLU A C 1
ATOM 1485 O O . GLU A 1 183 ? 11.349 3.680 -22.571 1.00 74.56 183 GLU A O 1
ATOM 1490 N N . VAL A 1 184 ? 10.225 4.558 -20.847 1.00 72.69 184 VAL A N 1
ATOM 1491 C CA . VAL A 1 184 ? 9.108 3.611 -20.923 1.00 72.69 184 VAL A CA 1
ATOM 1492 C C . VAL A 1 184 ? 8.308 3.813 -22.214 1.00 72.69 184 VAL A C 1
ATOM 1494 O O . VAL A 1 184 ? 7.890 2.831 -22.829 1.00 72.69 184 VAL A O 1
ATOM 1497 N N . GLU A 1 185 ? 8.164 5.051 -22.690 1.00 71.44 185 GLU A N 1
ATOM 1498 C CA . GLU A 1 185 ? 7.503 5.356 -23.962 1.00 71.44 185 GLU A CA 1
ATOM 1499 C C . GLU A 1 185 ? 8.252 4.748 -25.152 1.00 71.44 185 GLU A C 1
ATOM 1501 O O . GLU A 1 185 ? 7.632 4.180 -26.055 1.00 71.44 185 GLU A O 1
ATOM 1506 N N . GLU A 1 186 ? 9.586 4.788 -25.128 1.00 72.81 186 GLU A N 1
ATOM 1507 C CA . GLU A 1 186 ? 10.415 4.142 -26.149 1.00 72.81 186 GLU A CA 1
ATOM 1508 C C . GLU A 1 186 ? 10.228 2.623 -26.161 1.00 72.81 186 GLU A C 1
ATOM 1510 O O . GLU A 1 186 ? 10.071 2.034 -27.233 1.00 72.81 186 GLU A O 1
ATOM 1515 N N . PHE A 1 187 ? 10.187 1.990 -24.982 1.00 74.81 187 PHE A N 1
ATOM 1516 C CA . PHE A 1 187 ? 9.932 0.554 -24.871 1.00 74.81 187 PHE A CA 1
ATOM 1517 C C . PHE A 1 187 ? 8.595 0.163 -25.511 1.00 74.81 187 PHE A C 1
ATOM 1519 O O . PHE A 1 187 ? 8.552 -0.756 -26.330 1.00 74.81 187 PHE A O 1
ATOM 1526 N N . TYR A 1 188 ? 7.504 0.856 -25.168 1.00 71.44 188 TYR A N 1
ATOM 1527 C CA . TYR A 1 188 ? 6.177 0.524 -25.694 1.00 71.44 188 TYR A CA 1
ATOM 1528 C C . TYR A 1 188 ? 6.068 0.763 -27.202 1.00 71.44 188 TYR A C 1
ATOM 1530 O O . TYR A 1 188 ? 5.463 -0.056 -27.890 1.00 71.44 188 TYR A O 1
ATOM 1538 N N . LYS A 1 189 ? 6.688 1.823 -27.737 1.00 71.25 189 LYS A N 1
ATOM 1539 C CA . LYS A 1 189 ? 6.732 2.062 -29.190 1.00 71.25 189 LYS A CA 1
ATOM 1540 C C . LYS A 1 189 ? 7.426 0.927 -29.948 1.00 71.25 189 LYS A C 1
ATOM 1542 O O . LYS A 1 189 ? 6.981 0.576 -31.037 1.00 71.25 189 LYS A O 1
ATOM 1547 N N . GLU A 1 190 ? 8.496 0.359 -29.389 1.00 71.25 190 GLU A N 1
ATOM 1548 C CA . GLU A 1 190 ? 9.286 -0.689 -30.052 1.00 71.25 190 GLU A CA 1
ATOM 1549 C C . GLU A 1 190 ? 8.682 -2.096 -29.873 1.00 71.25 190 GLU A C 1
ATOM 1551 O O . GLU A 1 190 ? 8.641 -2.873 -30.825 1.00 71.25 190 GLU A O 1
ATOM 1556 N N . TYR A 1 191 ? 8.178 -2.426 -28.679 1.00 68.19 191 TYR A N 1
ATOM 1557 C CA . TYR A 1 191 ? 7.709 -3.779 -28.337 1.00 68.19 191 TYR A CA 1
ATOM 1558 C C . TYR A 1 191 ? 6.195 -3.965 -28.360 1.00 68.19 191 TYR A C 1
ATOM 1560 O O . TYR A 1 191 ? 5.720 -5.096 -28.466 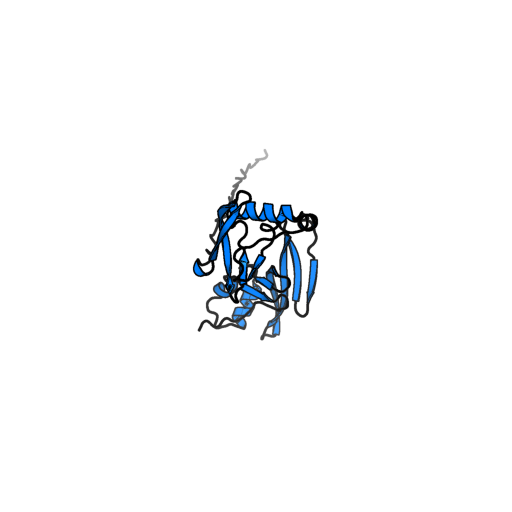1.00 68.19 191 TYR A O 1
ATOM 1568 N N . CYS A 1 192 ? 5.430 -2.881 -28.265 1.00 66.12 192 CYS A N 1
ATOM 1569 C CA . CYS A 1 192 ? 3.976 -2.922 -28.214 1.00 66.12 192 CYS A CA 1
ATOM 1570 C C . CYS A 1 192 ? 3.357 -2.029 -29.311 1.00 66.12 192 CYS A C 1
ATOM 1572 O O . CYS A 1 192 ? 2.557 -1.146 -28.999 1.00 66.12 192 CYS A O 1
ATOM 1574 N N . PRO A 1 193 ? 3.669 -2.256 -30.605 1.00 57.34 193 PRO A N 1
ATOM 1575 C CA . PRO A 1 193 ? 3.276 -1.366 -31.706 1.00 57.34 193 PRO A CA 1
ATOM 1576 C C . PRO A 1 193 ? 1.755 -1.252 -31.913 1.00 57.34 193 PRO A C 1
ATOM 1578 O O . PRO A 1 193 ? 1.292 -0.333 -32.581 1.00 57.34 193 PRO A O 1
ATOM 1581 N N . LEU A 1 194 ? 0.975 -2.177 -31.341 1.00 53.22 194 LEU A N 1
ATOM 1582 C CA . LEU A 1 194 ? -0.492 -2.177 -31.373 1.00 53.22 194 LEU A CA 1
ATOM 1583 C C . LEU A 1 194 ? -1.134 -1.487 -30.158 1.00 53.22 194 LEU A C 1
ATOM 1585 O O . LEU A 1 194 ? -2.355 -1.351 -30.116 1.00 53.22 194 LEU A O 1
ATOM 1589 N N . VAL A 1 195 ? -0.352 -1.042 -29.169 1.00 52.25 195 VAL A N 1
ATOM 1590 C CA . VAL A 1 195 ? -0.875 -0.280 -28.026 1.00 52.25 195 VAL A CA 1
ATOM 1591 C C . VAL A 1 195 ? -1.057 1.164 -28.481 1.00 52.25 195 VAL A C 1
ATOM 1593 O O . VAL A 1 195 ? -0.180 2.010 -28.334 1.00 52.25 195 VAL A O 1
ATOM 1596 N N . THR A 1 196 ? -2.215 1.437 -29.074 1.00 46.72 196 THR A N 1
ATOM 1597 C CA . THR A 1 196 ? -2.581 2.754 -29.617 1.00 46.72 196 THR A CA 1
ATOM 1598 C C . THR A 1 196 ? -2.799 3.818 -28.544 1.00 46.72 196 THR A C 1
ATOM 1600 O O . THR A 1 196 ? -2.943 4.990 -28.875 1.00 46.72 196 THR A O 1
ATOM 1603 N N . ASP A 1 197 ? -2.817 3.433 -27.266 1.00 49.53 197 ASP A N 1
ATOM 1604 C CA . ASP A 1 197 ? -3.058 4.348 -26.157 1.00 49.53 197 ASP A CA 1
ATOM 1605 C C . ASP A 1 197 ? -2.126 4.037 -24.974 1.00 49.53 197 ASP A C 1
ATOM 1607 O O . ASP A 1 197 ? -2.509 3.430 -23.971 1.00 49.53 197 ASP A O 1
ATOM 1611 N N . TYR A 1 198 ? -0.864 4.467 -25.112 1.00 48.03 198 TYR A N 1
ATOM 1612 C CA . TYR A 1 198 ? 0.167 4.464 -24.059 1.00 48.03 198 TYR A CA 1
ATOM 1613 C C . TYR A 1 198 ? -0.377 4.966 -22.711 1.00 48.03 198 TYR A C 1
ATOM 1615 O O . TYR A 1 198 ? -0.008 4.472 -21.643 1.00 48.03 198 TYR A O 1
ATOM 1623 N N . SER A 1 199 ? -1.331 5.899 -22.767 1.00 48.47 199 SER A N 1
ATOM 1624 C CA . SER A 1 199 ? -1.920 6.524 -21.597 1.00 48.47 199 SER A CA 1
ATOM 1625 C C . SER A 1 199 ? -2.639 5.525 -20.682 1.00 48.47 199 SER A C 1
ATOM 1627 O O . SER A 1 199 ? -2.580 5.680 -19.467 1.00 48.47 199 SER A O 1
ATOM 1629 N N . LEU A 1 200 ? -3.242 4.452 -21.208 1.00 46.31 20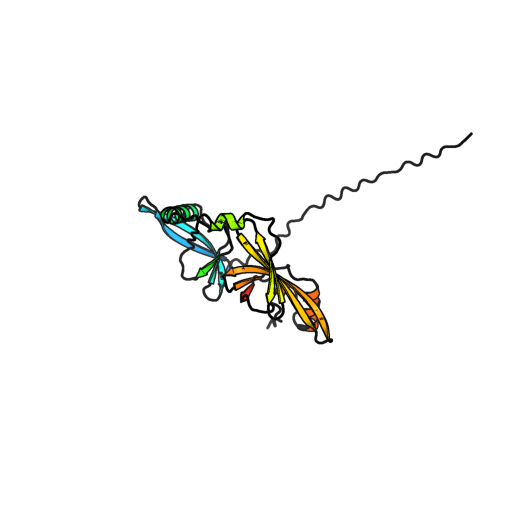0 LEU A N 1
ATOM 1630 C CA . LEU A 1 200 ? -3.925 3.436 -20.393 1.00 46.31 200 LEU A CA 1
ATOM 1631 C C . LEU A 1 200 ? -2.950 2.565 -19.586 1.00 46.31 200 LEU A C 1
ATOM 1633 O O . LEU A 1 200 ? -3.307 2.062 -18.515 1.00 46.31 200 LEU A O 1
ATOM 1637 N N . ALA A 1 201 ? -1.715 2.393 -20.068 1.00 50.88 201 ALA A N 1
ATOM 1638 C CA . ALA A 1 201 ? -0.707 1.608 -19.367 1.00 50.88 201 ALA A CA 1
ATOM 1639 C C . ALA A 1 201 ? -0.267 2.294 -18.061 1.00 50.88 201 ALA A C 1
ATOM 1641 O O . ALA A 1 201 ? -0.165 1.628 -17.027 1.00 50.88 201 ALA A O 1
ATOM 1642 N N . GLU A 1 202 ? -0.104 3.619 -18.101 1.00 56.41 202 GLU A N 1
ATOM 1643 C CA . GLU A 1 202 ? 0.287 4.453 -16.957 1.00 56.41 202 GLU A CA 1
ATOM 1644 C C . GLU A 1 202 ? -0.888 4.880 -16.067 1.00 56.41 202 GLU A C 1
ATOM 1646 O O . GLU A 1 202 ? -0.687 5.107 -14.878 1.00 56.41 202 GLU A O 1
ATOM 1651 N N . LYS A 1 203 ? -2.113 4.960 -16.604 1.00 54.09 203 LYS A N 1
ATOM 1652 C CA . LYS A 1 203 ? -3.313 5.444 -15.890 1.00 54.09 203 LYS A CA 1
ATOM 1653 C C . LYS A 1 203 ? -3.924 4.446 -14.895 1.00 54.09 203 LYS A C 1
ATOM 1655 O O . LYS A 1 203 ? -4.827 4.798 -14.145 1.00 54.09 203 LYS A O 1
ATOM 1660 N N . GLY A 1 204 ? -3.487 3.188 -14.887 1.00 58.81 204 GLY A N 1
ATOM 1661 C CA . GLY A 1 204 ? -4.117 2.136 -14.082 1.00 58.81 204 GLY A CA 1
ATOM 1662 C C . GLY A 1 204 ? -3.494 1.941 -12.699 1.00 58.81 204 GLY A C 1
ATOM 1663 O O . GLY A 1 204 ? -2.276 1.834 -12.572 1.00 58.81 204 GLY A O 1
ATOM 1664 N N . ILE A 1 205 ? -4.329 1.764 -11.670 1.00 65.44 205 ILE A N 1
ATOM 1665 C CA . ILE A 1 205 ? -3.896 1.188 -10.388 1.00 65.44 205 ILE A CA 1
ATOM 1666 C C . ILE A 1 205 ? -3.587 -0.296 -10.619 1.00 65.44 205 ILE A C 1
ATOM 1668 O O . ILE A 1 205 ? -4.453 -1.049 -11.063 1.00 65.44 205 ILE A O 1
ATOM 1672 N N . ARG A 1 206 ? -2.361 -0.735 -10.312 1.00 73.12 206 ARG A N 1
ATOM 1673 C CA . ARG A 1 206 ? -1.934 -2.132 -10.497 1.00 73.12 206 ARG A CA 1
ATOM 1674 C C . ARG A 1 206 ? -1.289 -2.676 -9.237 1.00 73.12 206 ARG A C 1
ATOM 1676 O O . ARG A 1 206 ? -0.522 -1.976 -8.583 1.00 73.12 206 ARG A O 1
ATOM 1683 N N . VAL A 1 207 ? -1.555 -3.945 -8.943 1.00 75.88 207 VAL A N 1
ATOM 1684 C CA . VAL A 1 207 ? -0.848 -4.693 -7.900 1.00 75.88 207 VAL A CA 1
ATOM 1685 C C . VAL A 1 207 ? 0.068 -5.697 -8.565 1.00 75.88 207 VAL A C 1
ATOM 1687 O O . VAL A 1 207 ? -0.352 -6.438 -9.450 1.00 75.88 207 VAL A O 1
ATOM 1690 N N . MET A 1 208 ? 1.314 -5.740 -8.120 1.00 77.88 208 MET A N 1
ATOM 1691 C CA . MET A 1 208 ? 2.297 -6.710 -8.581 1.00 77.88 208 MET A CA 1
ATOM 1692 C C . MET A 1 208 ? 2.926 -7.442 -7.403 1.00 77.88 208 MET A C 1
ATOM 1694 O O . MET A 1 208 ? 2.944 -6.950 -6.274 1.00 77.88 208 MET A O 1
ATOM 1698 N N . HIS A 1 209 ? 3.492 -8.611 -7.679 1.00 81.94 209 HIS A N 1
ATOM 1699 C CA . HIS A 1 209 ? 4.347 -9.288 -6.717 1.00 81.94 209 HIS A CA 1
ATOM 1700 C C . HIS A 1 209 ? 5.679 -8.537 -6.571 1.00 81.94 209 HIS A C 1
ATOM 1702 O O . HIS A 1 209 ? 6.246 -8.077 -7.562 1.00 81.94 209 HIS A O 1
ATOM 1708 N N . LYS A 1 210 ? 6.225 -8.452 -5.357 1.00 82.56 210 LYS A N 1
ATOM 1709 C CA . LYS A 1 210 ? 7.456 -7.702 -5.054 1.00 82.56 210 LYS A CA 1
ATOM 1710 C C . LYS A 1 210 ? 8.666 -8.147 -5.877 1.00 82.56 210 LYS A C 1
ATOM 1712 O O . LYS A 1 210 ? 9.475 -7.308 -6.265 1.00 82.56 210 LYS A O 1
ATOM 1717 N N . ASN A 1 211 ? 8.734 -9.439 -6.194 1.00 78.25 211 ASN A N 1
ATOM 1718 C CA . ASN A 1 211 ? 9.814 -10.034 -6.990 1.00 78.25 211 ASN A CA 1
ATOM 1719 C C . ASN A 1 211 ? 9.599 -9.923 -8.511 1.00 78.25 211 ASN A C 1
ATOM 1721 O O . ASN A 1 211 ? 10.423 -10.424 -9.270 1.00 78.25 211 ASN A O 1
ATOM 1725 N N . ALA A 1 212 ? 8.489 -9.346 -8.985 1.00 73.25 212 ALA A N 1
ATOM 1726 C CA . ALA A 1 212 ? 8.284 -9.182 -10.421 1.00 73.25 212 ALA A CA 1
ATOM 1727 C C . ALA A 1 212 ? 9.228 -8.097 -10.967 1.00 73.25 212 ALA A C 1
ATOM 1729 O O . ALA A 1 212 ? 9.293 -6.990 -10.439 1.00 73.25 212 ALA A O 1
ATOM 1730 N N . ILE A 1 213 ? 9.966 -8.436 -12.025 1.00 63.22 213 ILE A N 1
ATOM 1731 C CA . ILE A 1 213 ? 11.069 -7.619 -12.557 1.00 63.22 213 ILE A CA 1
ATOM 1732 C C . ILE A 1 213 ? 10.556 -6.301 -13.160 1.00 63.22 213 ILE A C 1
ATOM 1734 O O . ILE A 1 213 ? 11.232 -5.284 -13.078 1.00 63.22 213 ILE A O 1
ATOM 1738 N N . SER A 1 214 ? 9.343 -6.288 -13.721 1.00 65.19 214 SER A N 1
ATOM 1739 C CA . SER A 1 214 ? 8.730 -5.090 -14.297 1.00 65.19 214 SER A CA 1
ATOM 1740 C C . SER A 1 214 ? 7.201 -5.191 -14.327 1.00 65.19 214 SER A C 1
ATOM 1742 O O . SER A 1 214 ? 6.646 -6.292 -14.312 1.00 65.19 214 SER A O 1
ATOM 1744 N N . THR A 1 215 ? 6.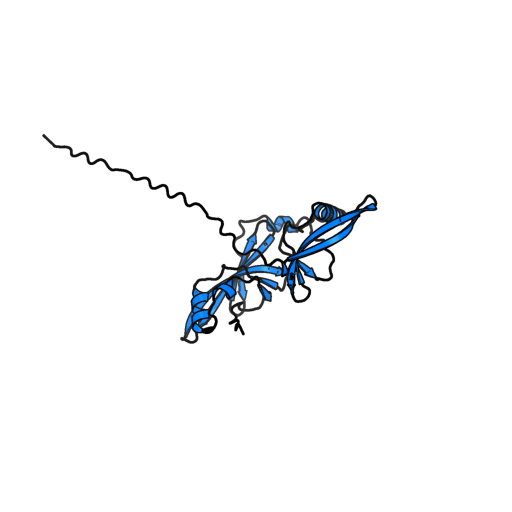519 -4.043 -14.381 1.00 61.53 215 THR A N 1
ATOM 1745 C CA . THR A 1 215 ? 5.077 -3.961 -14.697 1.00 61.53 215 THR A CA 1
ATOM 1746 C C . THR A 1 215 ? 4.796 -3.700 -16.173 1.00 61.53 215 THR A C 1
ATOM 1748 O O . THR A 1 215 ? 3.626 -3.647 -16.561 1.00 61.53 215 THR A O 1
ATOM 1751 N N . LEU A 1 216 ? 5.841 -3.532 -16.990 1.00 64.56 216 LEU A N 1
ATOM 1752 C CA . LEU A 1 216 ? 5.691 -3.331 -18.422 1.00 64.56 216 LEU A CA 1
ATOM 1753 C C . LEU A 1 216 ? 5.091 -4.592 -19.044 1.00 64.56 216 LEU A C 1
ATOM 1755 O O . LEU A 1 216 ? 5.697 -5.661 -19.051 1.00 64.56 216 LEU A O 1
ATOM 1759 N N . GLN A 1 217 ? 3.865 -4.461 -19.529 1.00 58.38 217 GLN A N 1
ATOM 1760 C CA . GLN A 1 217 ? 3.138 -5.508 -20.228 1.00 58.38 217 GLN A CA 1
ATOM 1761 C C . GLN A 1 217 ? 2.472 -4.861 -21.432 1.00 58.38 217 GLN A C 1
ATOM 1763 O O . GLN A 1 217 ? 1.750 -3.876 -21.270 1.00 58.38 217 GLN A O 1
ATOM 1768 N N . CYS A 1 218 ? 2.676 -5.419 -22.626 1.00 55.38 218 CYS A N 1
ATOM 1769 C CA . CYS A 1 218 ? 1.829 -5.077 -23.760 1.00 55.38 218 CYS A CA 1
ATOM 1770 C C . CYS A 1 218 ? 0.421 -5.601 -23.451 1.00 55.38 218 CYS A C 1
ATOM 1772 O O . CYS A 1 218 ? 0.191 -6.810 -23.465 1.00 55.38 218 CYS A O 1
ATOM 1774 N N . ILE A 1 219 ? -0.514 -4.712 -23.118 1.00 51.19 219 ILE A N 1
ATOM 1775 C CA . ILE A 1 219 ? -1.923 -5.088 -23.023 1.00 51.19 219 ILE A CA 1
ATOM 1776 C C . ILE A 1 219 ? -2.469 -5.017 -24.445 1.00 51.19 219 ILE A C 1
ATOM 1778 O O . ILE A 1 219 ? -2.640 -3.925 -24.980 1.00 51.19 219 ILE A O 1
ATOM 1782 N N . ASN A 1 220 ? -2.713 -6.169 -25.069 1.00 47.72 220 ASN A N 1
ATOM 1783 C CA . ASN A 1 220 ? -3.506 -6.201 -26.293 1.00 47.72 220 ASN A CA 1
ATOM 1784 C C . ASN A 1 220 ? -4.952 -5.871 -25.917 1.00 47.72 220 ASN A C 1
ATOM 1786 O O . ASN A 1 220 ? -5.6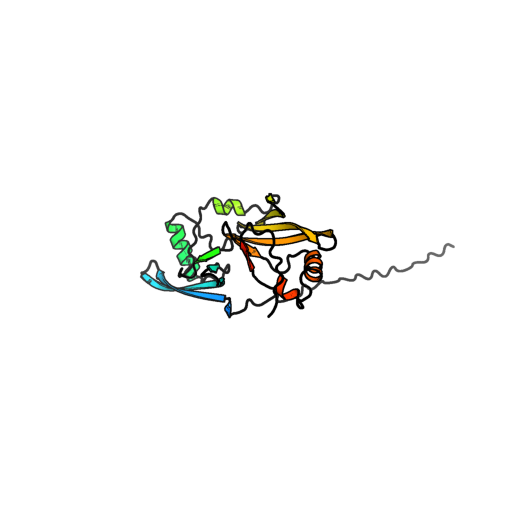21 -6.663 -25.252 1.00 47.72 220 ASN A O 1
ATOM 1790 N N . SER A 1 221 ? -5.414 -4.691 -26.318 1.00 39.41 221 SER A N 1
ATOM 1791 C CA . SER A 1 221 ? -6.830 -4.339 -26.319 1.00 39.41 221 SER A CA 1
ATOM 1792 C C . SER A 1 221 ? -7.510 -5.185 -27.401 1.00 39.41 221 SER A C 1
ATOM 1794 O O . SER A 1 221 ? -7.445 -4.830 -28.575 1.00 39.41 221 SER A O 1
ATOM 1796 N N . ASN A 1 222 ? -8.071 -6.339 -27.033 1.00 34.62 222 ASN A N 1
ATOM 1797 C CA . ASN A 1 222 ? -9.032 -7.040 -27.893 1.00 34.62 222 ASN A CA 1
ATOM 1798 C C . ASN A 1 222 ? -10.373 -6.306 -27.879 1.00 34.62 222 ASN A C 1
ATOM 1800 O O . ASN A 1 222 ? -10.787 -5.893 -26.770 1.00 34.62 222 ASN A O 1
#

Sequence (222 aa):
MKNMFFIPLILMIYTTTTHAIDESLMQIPDNLKLEKIAIIKNKNGEKVKISQFFLNMGNNQLLYIRDSSSPEALKHIEEICKSKNQKSDINYGAKIINGNEKYLISCTSKNILKQYENPNKKPIEETHQGYKDQIIYNQYGEKFITRTSELNLASGRKITIQQKFQEISPTQLLYIPFTTSPEVEEFYKEYCPLVTDYSLAEKGIRVMHKNAISTLQCINSN

Radius of gyration: 24.68 Å; chains: 1; bounding box: 58×82×58 Å

pLDDT: mean 72.31, std 16.88, range [31.08, 92.25]

Foldseek 3Di:
DDDDDDDDDPDPDPPPPPDDDPPPQDDDPVVQKDKFWDFDQDPVRDTDIKIFIWGPQPPQKTKGDAPRIDPVRQVRLQVVQVVVVWGFLSNAEIEIDGNPDRDDRDTHHPVVLVVLQDQPDAWDWDDDVFWIWTWGGHNRRWIKIWIWGWDQAPVRDIDIKIWIWTCHDPFKTKTDAPRIDPCLVVRCVRPQVQCPCPPVLRSDTHMDTPNDNDSDDNDPPD

Organism: NCBI:txid2126983

=== Feature glossary ===
A reading guide for the features in this record.

Start from the sequence.

  · This is the polypeptide sequence — one letter per residue, N-terminus first. Length ranges from a few dozen residues for small domains to over a thousand for large multi-domain proteins.

Fold it, and you get atomic coordinates and the backbone conformation that goes with them.

  · Structure coordinates are given as an mmCIF _atom_site loop: one row per atom with element, residue name, chain id, sequence number, and x/y/z position in Å. Only the four main-chain atoms per residue are included here; side chains are omitted to keep the record compact.

  · Backbone dihedral angles. Every residue except chain termini has a φ (preceding-C → N → Cα → C) and a ψ (N → Cα → C → next-N). They are reported in degrees following the IUPAC sign convention. Secondary structure is essentially a statement about which (φ, ψ) basin each residue occupies.

  · The SS8 string is DSSP's per-residue secondary-structure call. α-helix (H) means an i→i+4 H-bond ladder; β-strand (E) means the residue participates in a β-sheet; 3₁₀ (G) and π (I) are tighter and wider helices; T/S are turns/bends; '-' is loop.

  · SS3 is a coarse helix/strand/coil call (letters a/b/c) made by the P-SEA algorithm from inter-Cα distances and dihedrals. It is less detailed than DSSP but needs only Cα positions.

Summarize the fold with a handful of shape descriptors and a per-residue structural alphabet.

  · Radius of gyration (Rg) is the root-mean-square distance of Cα atoms from their centroid — a single number for overall size and compactness. A globular domain of N residues has Rg ≈ 2.2·N^0.38 Å; an extended or disordered chain has a much larger Rg. The Cα contact count is the number of residue pairs whose Cα atoms are within 8 Å and are more than four positions apart in sequence — a standard proxy for tertiary packing density. The bounding box is the smallest axis-aligned box enclosing all Cα atoms.

  · The Foldseek 3Di string encodes local tertiary geometry as a 20-letter alphabet — one character per residue — derived from the relative positions of nearby Cα atoms. Unlike the amino-acid sequence, 3Di is a direct function of the 3D structure, so two proteins with the same fold have similar 3Di strings even at low sequence identity.

  · Solvent-accessible surface area (SASA) is the area in Å² traced out by the centre of a 1.4 Å probe sphere (a water molecule) rolled over the protein's van der Waals surface (Shrake–Rupley / Lee–Richards construction). Buried residues have near-zero SASA; fully exposed residues can exceed 200 Å². The total SASA scales roughly with the number of surface residues.

Ask how reliable the model is.

  · pLDDT (predicted Local Distance Difference Test) is AlphaFold's per-residue confidence score, ranging from 0 to 100. Values above 90 indicate high confidence (typically well-packed cores); 70–90 is confident; 50–70 low confidence; below 50 usually means the region is disordered or the prediction is unreliable there. AlphaFold stores pLDDT in the mmCIF B-factor column.

  · B-factor (Debye–Waller factor) reflects atomic displacement in the crystal lattice. It is an experimental observable (units Å²), not a prediction; low values mean the atom is pinned down, high values mean it moves or is heterogeneous across the crystal.

  · Predicted Aligned Error (PAE) is an AlphaFold confidence matrix: entry (i, j) is the expected error in the position of residue j, in ångströms, when the prediction is superimposed on the true structure at residue i. Low PAE within a block of residues means that block is internally rigid and well-predicted; high PAE between two blocks means their relative placement is uncertain even if each block individually is confident.

Place it in context: what it resembles, what it is annotated as, and how it looks.

  · Nearest PDB neighbors are the top structural matches found by Foldseek when searching this structure against the entire Protein Data Bank. Each hit reports a TM-score (0 to 1; >0.5 almost always implies the same fold) and an E-value. These are *structural* homologs — they may share no detectable sequence similarity.

  · Functional annotations link the protein to curated databases. InterPro entries identify conserved domains and families by matching the sequence against member-database signatures (Pfam, PROSITE, CDD, …). Gene Ontology (GO) terms describe molecular function, biological process, and cellular component in a controlled vocabulary. CATH places the structure in a hierarchical fold classification (Class/Architecture/Topology/Homologous-superfamily). The organism is the source species.

  · Three diagnostic plots accompany the record. The Cα contact map visualizes the tertiary structure as a 2D adjacency matrix (8 Å cutoff, sequence-local contacts suppressed). The Ramachandran plot shows the distribution of backbone (φ, ψ) torsions, with points in the α and β basins reflecting secondary structure content. The PAE plot shows AlphaFold's inter-residue confidence as a color matrix.

  · Six rendered views show the 3D structure from the faces of a cube — i.e. along ±x, ±y, ±z. Rendering representation is drawn randomly per protein from cartoon (secondary-structure ribbons), sticks (backbone bonds), or molecular surface; coloring is either N→C rainbow (blue at the N-terminus through red at the C-terminus) or one color per chain.